Protein AF-A0A9W4T0Z4-F1 (afdb_monomer_lite)

Secondary structure (DSSP, 8-state):
-EEE-TTS-EEE----TT--------S--------PPP------------------------------S-----------PPPHHHHHHHHHHHHHHHHHHHHHHHHHHHHHHHHHHHHHHHHHHHHHHHTTSSTTTTT-PPPPTT--HHHHHHHHT-HHHHHHHHHTTSBSSTT-TTSPBHHHHHHHHHS-GGG--HHHHHHHHHHHHHHH-TT---SS--HHHHHHHHHHHHHHHH-

Sequence (239 aa):
MLTRDDSNRFNLQYKDKERGRSRSLTSEEINNSCSPTYEERSHSCRPTYEERSYSHSLTFEAEELVLPSKINKISSLKVVSVDNNFLGALMNKQDIIICNQKDIMNNINDIKKKLDNHDKELELLTHNNAETGSFGINQLQPFKEKWRKDEIKNWKNNSKIRIAYNELYNHIDSQDQESDTYIAKFIKKMFARNDRTELNALWIQAVLEIIFDPEYLSTKLDTKAVDKRFEMLKNEKEA

Foldseek 3Di:
DWAQDPLRETDDDDDDPPDPDDDDDDDPPPDDDDDDDDDDDDPDPDDDDDDDDDDDDDDDDDDDPPDDPDDPDPPDDDDDDDDPVVVVVVVVVVVVVVVVVVVVVVVVVVVVVVVVVVVVVVVVVVVVCVLVVPQCPVQPDADDQPDDLVRLLCSLPPPSNVVSLVQQNPFSDNVDPPGDGNLRVVLPVVDDPVRSDPLSSLLVVLQSCLSSPSVNRHSDDDVVSSVVSSVVSVVSNVD

Structure (mmCIF, N/CA/C/O backbone):
data_AF-A0A9W4T0Z4-F1
#
_entry.id   AF-A0A9W4T0Z4-F1
#
loop_
_atom_site.group_PDB
_atom_site.id
_atom_site.type_symbol
_atom_site.label_atom_id
_atom_site.label_alt_id
_atom_site.label_comp_id
_atom_site.label_asym_id
_atom_site.label_entity_id
_atom_site.label_seq_id
_atom_site.pdbx_PDB_ins_code
_atom_site.Cartn_x
_atom_site.Cartn_y
_atom_site.Cartn_z
_atom_site.occupancy
_atom_site.B_iso_or_equiv
_atom_site.auth_seq_id
_atom_site.auth_comp_id
_atom_site.auth_asym_id
_atom_site.auth_atom_id
_atom_site.pdbx_PDB_model_num
ATOM 1 N N . MET A 1 1 ? -5.366 12.700 -8.451 1.00 51.50 1 MET A N 1
ATOM 2 C CA . MET A 1 1 ? -5.020 13.439 -7.232 1.00 51.50 1 MET A CA 1
ATOM 3 C C . MET A 1 1 ? -6.140 13.211 -6.241 1.00 51.50 1 MET A C 1
ATOM 5 O O . MET A 1 1 ? -7.253 13.605 -6.548 1.00 51.50 1 MET A O 1
ATOM 9 N N . LEU A 1 2 ? -5.858 12.451 -5.180 1.00 48.38 2 LEU A N 1
ATOM 10 C CA . LEU A 1 2 ? -6.727 12.239 -4.019 1.00 48.38 2 LEU A CA 1
ATOM 11 C C . LEU A 1 2 ? -6.236 13.199 -2.942 1.00 48.38 2 LEU A C 1
ATOM 13 O O . LEU A 1 2 ? -5.118 13.019 -2.462 1.00 48.38 2 LEU A O 1
ATOM 17 N N . THR A 1 3 ? -7.033 14.195 -2.585 1.00 48.28 3 THR A N 1
ATOM 18 C CA . THR A 1 3 ? -6.765 15.060 -1.431 1.00 48.28 3 THR A CA 1
ATOM 19 C C . THR A 1 3 ? -7.902 14.931 -0.435 1.00 48.28 3 THR A C 1
ATOM 21 O O . THR A 1 3 ? -9.056 14.756 -0.829 1.00 48.28 3 THR A O 1
ATOM 24 N N . ARG A 1 4 ? -7.554 14.978 0.851 1.00 43.69 4 ARG A N 1
ATOM 25 C CA . ARG A 1 4 ? -8.491 14.972 1.973 1.00 43.69 4 ARG A CA 1
ATOM 26 C C . ARG A 1 4 ? -8.621 16.413 2.449 1.00 43.69 4 ARG A C 1
ATOM 28 O O . ARG A 1 4 ? -7.606 17.009 2.802 1.00 43.69 4 ARG A O 1
ATOM 35 N N . ASP A 1 5 ? -9.816 16.985 2.394 1.00 49.28 5 ASP A N 1
ATOM 36 C CA . ASP A 1 5 ? -10.064 18.310 2.969 1.00 49.28 5 ASP A CA 1
ATOM 37 C C . ASP A 1 5 ? -10.426 18.225 4.464 1.00 49.28 5 ASP A C 1
ATOM 39 O O . ASP A 1 5 ? -10.654 17.139 5.009 1.00 49.28 5 ASP A O 1
ATOM 43 N N . ASP A 1 6 ? -10.496 19.381 5.134 1.00 38.59 6 ASP A N 1
ATOM 44 C CA . ASP A 1 6 ? -10.843 19.504 6.561 1.00 38.59 6 ASP A CA 1
ATOM 45 C C . ASP A 1 6 ? -12.254 18.969 6.899 1.00 38.59 6 ASP A C 1
ATOM 47 O O . ASP A 1 6 ? -12.608 18.831 8.070 1.00 38.59 6 ASP A O 1
ATOM 51 N N . SER A 1 7 ? -13.059 18.630 5.883 1.00 40.09 7 SER A N 1
ATOM 52 C CA . SER A 1 7 ? -14.395 18.041 6.009 1.00 40.09 7 SER A CA 1
ATOM 53 C C . SER A 1 7 ? -14.437 16.526 5.765 1.00 40.09 7 SER A C 1
ATOM 55 O O . SER A 1 7 ? -15.523 15.953 5.708 1.00 40.09 7 SER A O 1
ATOM 57 N N . ASN A 1 8 ? -13.276 15.862 5.657 1.00 44.97 8 ASN A N 1
ATOM 58 C CA . ASN A 1 8 ? -13.134 14.455 5.249 1.00 44.97 8 ASN A CA 1
ATOM 59 C C . ASN A 1 8 ? -13.647 14.142 3.825 1.00 44.97 8 ASN A C 1
ATOM 61 O O . ASN A 1 8 ? -13.771 12.966 3.483 1.00 44.97 8 ASN A O 1
ATOM 65 N N . ARG A 1 9 ? -13.905 15.136 2.966 1.00 42.03 9 ARG A N 1
ATOM 66 C CA . ARG A 1 9 ? -14.326 14.895 1.578 1.00 42.03 9 ARG A CA 1
ATOM 67 C C . ARG A 1 9 ? -13.111 14.678 0.676 1.00 42.03 9 ARG A C 1
ATOM 69 O O . ARG A 1 9 ? -12.066 15.313 0.833 1.00 42.03 9 ARG A O 1
ATOM 76 N N . PHE A 1 10 ? -13.265 13.766 -0.288 1.00 50.00 10 PHE A N 1
ATOM 77 C CA . PHE A 1 10 ? -12.230 13.428 -1.266 1.00 50.00 10 PHE A CA 1
ATOM 78 C C . PHE A 1 10 ? -12.567 13.964 -2.651 1.00 50.00 10 PHE A C 1
ATOM 80 O O . PHE A 1 10 ? -13.580 13.602 -3.252 1.00 50.00 10 PHE A O 1
ATOM 87 N N . ASN A 1 11 ? -11.650 14.755 -3.205 1.00 43.22 11 ASN A N 1
ATOM 88 C CA . ASN A 1 11 ? -11.673 15.130 -4.612 1.00 43.22 11 ASN A CA 1
ATOM 89 C C . ASN A 1 11 ? -10.712 14.238 -5.395 1.00 43.22 11 ASN A C 1
ATOM 91 O O . ASN A 1 11 ? -9.535 14.146 -5.054 1.00 43.22 11 ASN A O 1
ATOM 95 N N . LEU A 1 12 ? -11.217 13.586 -6.449 1.00 45.03 12 LEU A N 1
ATOM 96 C CA . LEU A 1 12 ? -10.420 12.779 -7.371 1.00 45.03 12 LEU A CA 1
ATOM 97 C C . LEU A 1 12 ? -10.244 13.555 -8.680 1.00 45.03 12 LEU A C 1
ATOM 99 O O . LEU A 1 12 ? -11.123 13.537 -9.534 1.00 45.03 12 LEU A O 1
ATOM 103 N N . GLN A 1 13 ? -9.116 14.243 -8.857 1.00 45.03 13 GLN A N 1
ATOM 104 C CA . GLN A 1 13 ? -8.785 14.864 -10.148 1.00 45.03 13 GLN A CA 1
ATOM 105 C C . GLN A 1 13 ? -7.663 14.095 -10.841 1.00 45.03 13 GLN A C 1
ATOM 107 O O . GLN A 1 13 ? -6.521 14.098 -10.382 1.00 45.03 13 GLN A O 1
ATOM 112 N N . TYR A 1 14 ? -7.968 13.411 -11.942 1.00 40.50 14 TYR A N 1
ATOM 113 C CA . TYR A 1 14 ? -6.948 12.850 -12.827 1.00 40.50 14 TYR A CA 1
ATOM 114 C C . TYR A 1 14 ? -6.519 13.917 -13.837 1.00 40.50 14 TYR A C 1
ATOM 116 O O . TYR A 1 14 ? -7.290 14.283 -14.719 1.00 40.50 14 TYR A O 1
ATOM 124 N N . LYS A 1 15 ? -5.281 14.407 -13.723 1.00 44.34 15 LYS A N 1
ATOM 125 C CA . LYS A 1 15 ? -4.607 15.122 -14.809 1.00 44.34 15 LYS A CA 1
ATOM 126 C C . LYS A 1 15 ? -3.502 14.224 -15.348 1.00 44.34 15 LYS A C 1
ATOM 128 O O . LYS A 1 15 ? -2.492 14.004 -14.684 1.00 44.34 15 LYS A O 1
ATOM 133 N N . ASP A 1 16 ? -3.712 13.685 -16.543 1.00 41.56 16 ASP A N 1
ATOM 134 C CA . ASP A 1 16 ? -2.659 13.014 -17.300 1.00 41.56 16 ASP A CA 1
ATOM 135 C C . ASP A 1 16 ? -1.672 14.083 -17.804 1.00 41.56 16 ASP A C 1
ATOM 137 O O . ASP A 1 16 ? -1.963 14.812 -18.751 1.00 41.56 16 ASP A O 1
ATOM 141 N N . LYS A 1 17 ? -0.491 14.183 -17.177 1.00 46.34 17 LYS A N 1
ATOM 142 C CA . LYS A 1 17 ? 0.601 15.086 -17.607 1.00 46.34 17 LYS A CA 1
ATOM 143 C C . LYS A 1 17 ? 1.272 14.660 -18.930 1.00 46.34 17 LYS A C 1
ATOM 145 O O . LYS A 1 17 ? 2.114 15.381 -19.446 1.00 46.34 17 LYS A O 1
ATOM 150 N N . GLU A 1 18 ? 0.874 13.532 -19.523 1.00 40.81 18 GLU A N 1
ATOM 151 C CA . GLU A 1 18 ? 1.541 12.944 -20.698 1.00 40.81 18 GLU A CA 1
ATOM 152 C C . GLU A 1 18 ? 1.013 13.410 -22.068 1.00 40.81 18 GLU A C 1
ATOM 154 O O . GLU A 1 18 ? 1.595 13.060 -23.092 1.00 40.81 18 GLU A O 1
ATOM 159 N N . ARG A 1 19 ? -0.051 14.220 -22.156 1.00 40.12 19 ARG A N 1
ATOM 160 C CA . ARG A 1 19 ? -0.457 14.813 -23.447 1.00 40.12 19 ARG A CA 1
ATOM 161 C C . ARG A 1 19 ? -0.947 16.243 -23.297 1.00 40.12 19 ARG A C 1
ATOM 163 O O . ARG A 1 19 ? -2.139 16.505 -23.169 1.00 40.12 19 ARG A O 1
ATOM 170 N N . GLY A 1 20 ? -0.027 17.185 -23.475 1.00 41.09 20 GLY A N 1
ATOM 171 C CA . GLY A 1 20 ? -0.369 18.508 -23.985 1.00 41.09 20 GLY A CA 1
ATOM 172 C C . GLY A 1 20 ? -0.865 18.400 -25.430 1.00 41.09 20 GLY A C 1
ATOM 173 O O . GLY A 1 20 ? -0.096 18.625 -26.357 1.00 41.09 20 GLY A O 1
ATOM 174 N N . ARG A 1 21 ? -2.125 17.986 -25.629 1.00 33.56 21 ARG A N 1
ATOM 175 C CA . ARG A 1 21 ? -2.942 18.229 -26.833 1.00 33.56 21 ARG A CA 1
ATOM 176 C C . ARG A 1 21 ? -4.338 17.638 -26.646 1.00 33.56 21 ARG A C 1
ATOM 178 O O . ARG A 1 21 ? -4.532 16.429 -26.756 1.00 33.56 21 ARG A O 1
ATOM 185 N N . SER A 1 22 ? -5.317 18.512 -26.451 1.00 35.06 22 SER A N 1
ATOM 186 C CA . SER A 1 22 ? -6.722 18.188 -26.680 1.00 35.06 22 SER A CA 1
ATOM 187 C C . SER A 1 22 ? -6.933 17.935 -28.175 1.00 35.06 22 SER A C 1
ATOM 189 O O . SER A 1 22 ? -6.736 18.830 -28.997 1.00 35.06 22 SER A O 1
ATOM 191 N N . ARG A 1 23 ? -7.334 16.716 -28.538 1.00 32.25 23 ARG A N 1
ATOM 192 C CA . ARG A 1 23 ? -8.016 16.418 -29.802 1.00 32.25 23 ARG A CA 1
ATOM 193 C C . ARG A 1 23 ? -9.278 15.638 -29.462 1.00 32.25 23 ARG A C 1
ATOM 195 O O . ARG A 1 23 ? -9.188 14.582 -28.845 1.00 32.25 23 ARG A O 1
ATOM 202 N N . SER A 1 24 ? -10.432 16.164 -29.861 1.00 38.91 24 SER A N 1
ATOM 203 C CA . SER A 1 24 ? -11.653 15.372 -29.959 1.00 38.91 24 SER A CA 1
ATOM 204 C C . SER A 1 24 ? -11.524 14.458 -31.173 1.00 38.91 24 SER A C 1
ATOM 206 O O . SER A 1 24 ? -11.244 14.946 -32.269 1.00 38.91 24 SER A O 1
ATOM 208 N N . LEU A 1 25 ? -11.735 13.160 -30.993 1.00 29.53 25 LEU A N 1
ATOM 209 C CA . LEU A 1 25 ? -11.975 12.238 -32.098 1.00 29.53 25 LEU A CA 1
ATOM 210 C C . LEU A 1 25 ? -13.370 11.649 -31.909 1.00 29.53 25 LEU A C 1
ATOM 212 O O . LEU A 1 25 ? -13.692 11.123 -30.845 1.00 29.53 25 LEU A O 1
ATOM 216 N N . THR A 1 26 ? -14.204 11.835 -32.927 1.00 38.25 26 THR A N 1
ATOM 217 C CA . THR A 1 26 ? -15.533 11.240 -33.067 1.00 38.25 26 THR A CA 1
ATOM 218 C C . THR A 1 26 ? -15.420 9.802 -33.574 1.00 38.25 26 THR A C 1
ATOM 220 O O . THR A 1 26 ? -14.392 9.386 -34.102 1.00 38.25 26 THR A O 1
ATOM 223 N N . SER A 1 27 ? -16.496 9.044 -33.385 1.00 32.53 27 SER A N 1
ATOM 224 C CA . SER A 1 27 ? -16.611 7.582 -33.428 1.00 32.53 27 SER A CA 1
ATOM 225 C C . SER A 1 27 ? -16.422 6.883 -34.792 1.00 32.53 27 SER A C 1
ATOM 227 O O . SER A 1 27 ? -17.075 5.871 -35.024 1.00 32.53 27 SER A O 1
ATOM 229 N N . GLU A 1 28 ? -15.565 7.366 -35.696 1.00 37.69 28 GLU A N 1
ATOM 230 C CA . GLU A 1 28 ? -15.546 6.890 -37.097 1.00 37.69 28 GLU A CA 1
ATOM 231 C C . GLU A 1 28 ? -14.177 6.493 -37.685 1.00 37.69 28 GLU A C 1
ATOM 233 O O . GLU A 1 28 ? -14.042 6.360 -38.895 1.00 37.69 28 GLU A O 1
ATOM 238 N N . GLU A 1 29 ? -13.167 6.206 -36.859 1.00 38.56 29 GLU A N 1
ATOM 239 C CA . GLU A 1 29 ? -11.859 5.706 -37.339 1.00 38.56 29 GLU A CA 1
ATOM 240 C C . GLU A 1 29 ? -11.462 4.364 -36.704 1.00 38.56 29 GLU A C 1
ATOM 242 O O . GLU A 1 29 ? -10.334 4.153 -36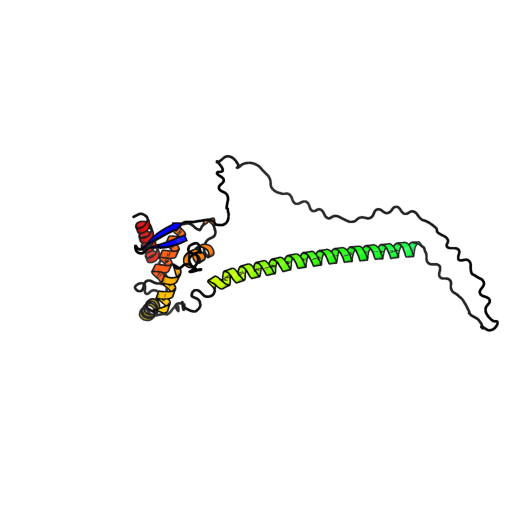.264 1.00 38.56 29 GLU A O 1
ATOM 247 N N . ILE A 1 30 ? -12.404 3.421 -36.660 1.00 37.91 30 ILE A N 1
ATOM 248 C CA . ILE A 1 30 ? -12.103 2.009 -36.410 1.00 37.91 30 ILE A CA 1
ATOM 249 C C . ILE A 1 30 ? -12.627 1.233 -37.609 1.00 37.91 30 ILE A C 1
ATOM 251 O O . ILE A 1 30 ? -13.790 0.855 -37.614 1.00 37.91 30 ILE A O 1
ATOM 255 N N . ASN A 1 31 ? -11.797 1.073 -38.642 1.00 33.09 31 ASN A N 1
ATOM 256 C CA . ASN A 1 31 ? -11.751 -0.094 -39.530 1.00 33.09 31 ASN A CA 1
ATOM 257 C C . ASN A 1 31 ? -10.639 0.096 -40.575 1.00 33.09 31 ASN A C 1
ATOM 259 O O . ASN A 1 31 ? -10.544 1.156 -41.186 1.00 33.09 31 ASN A O 1
ATOM 263 N N . ASN A 1 32 ? -9.877 -0.980 -40.810 1.00 28.62 32 ASN A N 1
ATOM 264 C CA . ASN A 1 32 ? -8.713 -1.131 -41.708 1.00 28.62 32 ASN A CA 1
ATOM 265 C C . ASN A 1 32 ? -7.381 -0.744 -41.028 1.00 28.62 32 ASN A C 1
ATOM 267 O O . ASN A 1 32 ? -7.246 0.343 -40.495 1.00 28.62 32 ASN A O 1
ATOM 271 N N . SER A 1 33 ? -6.326 -1.556 -40.986 1.00 27.72 33 SER A N 1
ATOM 272 C CA . SER A 1 33 ? -6.005 -2.779 -41.715 1.00 27.72 33 SER A CA 1
ATOM 273 C C . SER A 1 33 ? -4.699 -3.369 -41.161 1.00 27.72 33 SER A C 1
ATOM 275 O O . SER A 1 33 ? -3.779 -2.621 -40.849 1.00 27.72 33 SER A O 1
ATOM 277 N N . CYS A 1 34 ? -4.634 -4.700 -41.172 1.00 28.66 34 CYS A N 1
ATOM 278 C CA . CYS A 1 34 ? -3.483 -5.549 -41.496 1.00 28.66 34 CYS A CA 1
ATOM 279 C C . CYS A 1 34 ? -2.219 -5.555 -40.610 1.00 28.66 34 CYS A C 1
ATOM 281 O O . CYS A 1 34 ? -1.454 -4.602 -40.504 1.00 28.66 34 CYS A O 1
ATOM 283 N N . SER A 1 35 ? -1.983 -6.761 -40.089 1.00 34.56 35 SER A N 1
ATOM 284 C CA . SER A 1 35 ? -0.756 -7.341 -39.542 1.00 34.56 35 SER A CA 1
ATOM 285 C C . SER A 1 35 ? 0.517 -7.049 -40.354 1.00 34.56 35 SER A C 1
ATOM 287 O O . SER A 1 35 ? 0.458 -7.060 -41.584 1.00 34.56 35 SER A O 1
ATOM 289 N N . PRO A 1 36 ? 1.695 -6.940 -39.710 1.00 33.38 36 PRO A N 1
ATOM 290 C CA . PRO A 1 36 ? 2.969 -6.985 -40.407 1.00 33.38 36 PRO A CA 1
ATOM 291 C C . PRO A 1 36 ? 3.455 -8.436 -40.535 1.00 33.38 36 PRO A C 1
ATOM 293 O O . PRO A 1 36 ? 3.710 -9.127 -39.547 1.00 33.38 36 PRO A O 1
ATOM 296 N N . THR A 1 37 ? 3.587 -8.893 -41.776 1.00 33.34 37 THR A N 1
ATOM 297 C CA . THR A 1 37 ? 4.371 -10.071 -42.148 1.00 33.34 37 THR A CA 1
ATOM 298 C C . THR A 1 37 ? 5.860 -9.768 -41.999 1.00 33.34 37 THR A C 1
ATOM 300 O O . THR A 1 37 ? 6.349 -8.744 -42.474 1.00 33.34 37 THR A O 1
ATOM 303 N N . TYR A 1 38 ? 6.565 -10.682 -41.337 1.00 33.72 38 TYR A N 1
ATOM 304 C CA . TYR A 1 38 ? 8.021 -10.749 -41.278 1.00 33.72 38 TYR A CA 1
ATOM 305 C C . TYR A 1 38 ? 8.600 -10.958 -42.686 1.00 33.72 38 TYR A C 1
ATOM 307 O O . TYR A 1 38 ? 8.305 -11.966 -43.322 1.00 33.72 38 TYR A O 1
ATOM 315 N N . GLU A 1 39 ? 9.469 -10.052 -43.135 1.00 32.78 39 GLU A N 1
ATOM 316 C CA . GLU A 1 39 ? 10.449 -10.328 -44.189 1.00 32.78 39 GLU A CA 1
ATOM 317 C C . GLU A 1 39 ? 11.853 -10.032 -43.654 1.00 32.78 39 GLU A C 1
ATOM 319 O O . GLU A 1 39 ? 12.220 -8.889 -43.373 1.00 32.78 39 GLU A O 1
ATOM 324 N N . GLU A 1 40 ? 12.638 -11.096 -43.503 1.00 39.19 40 GLU A N 1
ATOM 325 C CA . GLU A 1 40 ? 14.078 -11.045 -43.293 1.00 39.19 40 GLU A CA 1
ATOM 326 C C . GLU A 1 40 ? 14.761 -10.531 -44.569 1.00 39.19 40 GLU A C 1
ATOM 328 O O . GLU A 1 40 ? 14.698 -11.160 -45.625 1.00 39.19 40 GLU A O 1
ATOM 333 N N . ARG A 1 41 ? 15.472 -9.401 -44.478 1.00 33.00 41 ARG A N 1
ATOM 334 C CA . ARG A 1 41 ? 16.488 -9.013 -45.467 1.00 33.00 41 ARG A CA 1
ATOM 335 C C . ARG A 1 41 ? 17.874 -9.186 -44.870 1.00 33.00 41 ARG A C 1
ATOM 337 O O . ARG A 1 41 ? 18.441 -8.265 -44.289 1.00 33.00 41 ARG A O 1
ATOM 344 N N . SER A 1 42 ? 18.440 -10.369 -45.065 1.00 34.38 42 SER A N 1
ATOM 345 C CA . SER A 1 42 ? 19.881 -10.586 -44.968 1.00 34.38 42 SER A CA 1
ATOM 346 C C . SER A 1 42 ? 20.535 -10.019 -46.230 1.00 34.38 42 SER A C 1
ATOM 348 O O . SER A 1 42 ? 20.485 -10.624 -47.301 1.00 34.38 42 SER A O 1
ATOM 350 N N . HIS A 1 43 ? 21.137 -8.833 -46.131 1.00 37.41 43 HIS A N 1
ATOM 351 C CA . HIS A 1 43 ? 21.992 -8.304 -47.191 1.00 37.41 43 HIS A CA 1
ATOM 352 C C . HIS A 1 43 ? 23.303 -9.100 -47.230 1.00 37.41 43 HIS A C 1
ATOM 354 O O . HIS A 1 43 ? 24.257 -8.819 -46.515 1.00 37.41 43 HIS A O 1
ATOM 360 N N . SER A 1 44 ? 23.315 -10.135 -48.072 1.00 41.03 44 SER A N 1
ATOM 361 C CA . SER A 1 44 ? 24.511 -10.866 -48.478 1.00 41.03 44 SER A CA 1
ATOM 362 C C . SER A 1 44 ? 25.380 -9.963 -49.358 1.00 41.03 44 SER A C 1
ATOM 364 O O . SER A 1 44 ? 25.018 -9.642 -50.491 1.00 41.03 44 SER A O 1
ATOM 366 N N . CYS A 1 45 ? 26.539 -9.557 -48.841 1.00 37.19 45 CYS A N 1
ATOM 367 C CA . CYS A 1 45 ? 27.627 -9.015 -49.646 1.00 37.19 45 CYS A CA 1
ATOM 368 C C . CYS A 1 45 ? 28.179 -10.137 -50.534 1.00 37.19 45 CYS A C 1
ATOM 370 O O . CYS A 1 45 ? 29.038 -10.909 -50.113 1.00 37.19 45 CYS A O 1
ATOM 372 N N . ARG A 1 46 ? 27.665 -10.253 -51.760 1.00 39.34 46 ARG A N 1
ATOM 373 C CA . ARG A 1 46 ? 28.203 -11.161 -52.775 1.00 39.34 46 ARG A CA 1
ATOM 374 C C . ARG A 1 46 ? 29.015 -10.338 -53.778 1.00 39.34 46 ARG A C 1
ATOM 376 O O . ARG A 1 46 ? 28.409 -9.604 -54.557 1.00 39.34 46 ARG A O 1
ATOM 383 N N . PRO A 1 47 ? 30.354 -10.418 -53.787 1.00 39.97 47 PRO A N 1
ATOM 384 C CA . PRO A 1 47 ? 31.126 -9.789 -54.842 1.00 39.97 47 PRO A CA 1
ATOM 385 C C . PRO A 1 47 ? 31.052 -10.665 -56.100 1.00 39.97 47 PRO A C 1
ATOM 387 O O . PRO A 1 47 ? 31.474 -11.820 -56.100 1.00 39.97 47 PRO A O 1
ATOM 390 N N . THR A 1 48 ? 30.483 -10.126 -57.175 1.00 48.00 48 THR A N 1
ATOM 391 C CA . THR A 1 48 ? 30.635 -10.667 -58.530 1.00 48.00 48 THR A CA 1
ATOM 392 C C . THR A 1 48 ? 31.936 -10.123 -59.106 1.00 48.00 48 THR A C 1
ATOM 394 O O . THR A 1 48 ? 31.990 -8.949 -59.467 1.00 48.00 48 THR A O 1
ATOM 397 N N . TYR A 1 49 ? 32.977 -10.951 -59.190 1.00 51.09 49 TYR A N 1
ATOM 398 C CA . TYR A 1 49 ? 34.173 -10.620 -59.962 1.00 51.09 49 TYR A CA 1
ATOM 399 C C . TYR A 1 49 ? 34.275 -11.545 -61.170 1.00 51.09 49 TYR A C 1
ATOM 401 O O . TYR A 1 49 ? 34.371 -12.762 -61.033 1.00 51.09 49 TYR A O 1
ATOM 409 N N . GLU A 1 50 ? 34.223 -10.939 -62.355 1.00 43.81 50 GLU A N 1
ATOM 410 C CA . GLU A 1 50 ? 34.665 -11.550 -63.604 1.00 43.81 50 GLU A CA 1
ATOM 411 C C . GLU A 1 50 ? 36.189 -11.728 -63.546 1.00 43.81 50 GLU A C 1
ATOM 413 O O . GLU A 1 50 ? 36.934 -10.758 -63.382 1.00 43.81 50 GLU A O 1
ATOM 418 N N . GLU A 1 51 ? 36.665 -12.965 -63.680 1.00 40.50 51 GLU A N 1
ATOM 419 C CA . GLU A 1 51 ? 38.088 -13.269 -63.820 1.00 40.50 51 GLU A CA 1
ATOM 420 C C . GLU A 1 51 ? 38.606 -12.724 -65.161 1.00 40.50 51 GLU A C 1
ATOM 422 O O . GLU A 1 51 ? 38.454 -13.346 -66.211 1.00 40.50 51 GLU A O 1
ATOM 427 N N . ARG A 1 52 ? 39.256 -11.556 -65.146 1.00 44.00 52 ARG A N 1
ATOM 428 C CA . ARG A 1 52 ? 40.205 -11.186 -66.205 1.00 44.00 52 ARG A CA 1
ATOM 429 C C . ARG A 1 52 ? 41.608 -11.567 -65.758 1.00 44.00 52 ARG A C 1
ATOM 431 O O . ARG A 1 52 ? 42.221 -10.871 -64.951 1.00 44.00 52 ARG A O 1
ATOM 438 N N . SER A 1 53 ? 42.124 -12.665 -66.304 1.00 37.94 53 SER A N 1
ATOM 439 C CA . SER A 1 53 ? 43.528 -13.053 -66.169 1.00 37.94 53 SER A CA 1
ATOM 440 C C . SER A 1 53 ? 44.423 -12.023 -66.864 1.00 37.94 53 SER A C 1
ATOM 442 O O . SER A 1 53 ? 44.596 -12.051 -68.080 1.00 37.94 53 SER A O 1
ATOM 444 N N . TYR A 1 54 ? 45.006 -11.107 -66.094 1.00 43.41 54 TYR A N 1
ATOM 445 C CA . TYR A 1 54 ? 46.100 -10.261 -66.564 1.00 43.41 54 TYR A CA 1
ATOM 446 C C . TYR A 1 54 ? 47.433 -10.938 -66.238 1.00 43.41 54 TYR A C 1
ATOM 448 O O . TYR A 1 54 ? 47.895 -10.918 -65.100 1.00 43.41 54 TYR A O 1
ATOM 456 N N . SER A 1 55 ? 48.080 -11.520 -67.247 1.00 39.16 55 SER A N 1
ATOM 457 C CA . SER A 1 55 ? 49.480 -11.935 -67.158 1.00 39.16 55 SER A CA 1
ATOM 458 C C . SER A 1 55 ? 50.381 -10.702 -67.293 1.00 39.16 55 SER A C 1
ATOM 460 O O . SER A 1 55 ? 50.699 -10.284 -68.404 1.00 39.16 55 SER A O 1
ATOM 462 N N . HIS A 1 56 ? 50.775 -10.090 -66.175 1.00 41.28 56 HIS A N 1
ATOM 463 C CA . HIS A 1 56 ? 51.889 -9.137 -66.160 1.00 41.28 56 HIS A CA 1
ATOM 464 C C . HIS A 1 56 ? 53.186 -9.901 -65.885 1.00 41.28 56 HIS A C 1
ATOM 466 O O . HIS A 1 56 ? 53.439 -10.349 -64.769 1.00 41.28 56 HIS A O 1
ATOM 472 N N . SER A 1 57 ? 54.010 -10.072 -66.915 1.00 41.28 57 SER A N 1
ATOM 473 C CA . SER A 1 57 ? 55.396 -10.514 -66.777 1.00 41.28 57 SER A CA 1
ATOM 474 C C . SER A 1 57 ? 56.248 -9.327 -66.321 1.00 41.28 57 SER A C 1
ATOM 476 O O . SER A 1 57 ? 56.539 -8.434 -67.113 1.00 41.28 57 SER A O 1
ATOM 478 N N . LEU A 1 58 ? 56.626 -9.302 -65.040 1.00 40.50 58 LEU A N 1
ATOM 479 C CA . LEU A 1 58 ? 57.610 -8.359 -64.506 1.00 40.50 58 LEU A CA 1
ATOM 480 C C . LEU A 1 58 ? 59.011 -8.785 -64.962 1.00 40.50 58 LEU A C 1
ATOM 482 O O . LEU A 1 58 ? 59.601 -9.711 -64.407 1.00 40.50 58 LEU A O 1
ATOM 486 N N . THR A 1 59 ? 59.541 -8.120 -65.983 1.00 40.06 59 THR A N 1
ATOM 487 C CA . THR A 1 59 ? 60.962 -8.189 -66.337 1.00 40.06 59 THR A CA 1
ATOM 488 C C . THR A 1 59 ? 61.737 -7.243 -65.428 1.00 40.06 59 THR A C 1
ATOM 490 O O . THR A 1 59 ? 61.626 -6.027 -65.560 1.00 40.06 59 THR A O 1
ATOM 493 N N . PHE A 1 60 ? 62.503 -7.798 -64.490 1.00 41.12 60 PHE A N 1
ATOM 494 C CA . PHE A 1 60 ? 63.503 -7.039 -63.746 1.00 41.12 60 PHE A CA 1
ATOM 495 C C . PHE A 1 60 ? 64.770 -6.952 -64.598 1.00 41.12 60 PHE A C 1
ATOM 497 O O . PHE A 1 60 ? 65.417 -7.969 -64.850 1.00 41.12 60 PHE A O 1
ATOM 504 N N . GLU A 1 61 ? 65.113 -5.749 -65.054 1.00 45.31 61 GLU A N 1
ATOM 505 C CA . GLU A 1 61 ? 66.449 -5.470 -65.575 1.00 45.31 61 GLU A CA 1
ATOM 506 C C . GLU A 1 61 ? 67.426 -5.521 -64.397 1.00 45.31 61 GLU A C 1
ATOM 508 O O . GLU A 1 61 ? 67.348 -4.728 -63.459 1.00 45.31 61 GLU A O 1
ATOM 513 N N . ALA A 1 62 ? 68.300 -6.526 -64.400 1.00 44.47 62 ALA A N 1
ATOM 514 C CA . ALA A 1 62 ? 69.372 -6.628 -63.427 1.00 44.47 62 ALA A CA 1
ATOM 515 C C . ALA A 1 62 ? 70.438 -5.584 -63.782 1.00 44.47 62 ALA A C 1
ATOM 517 O O . ALA A 1 62 ? 71.191 -5.771 -64.736 1.00 44.47 62 ALA A O 1
ATOM 518 N N . GLU A 1 63 ? 70.497 -4.490 -63.022 1.00 44.44 63 GLU A N 1
ATOM 519 C CA . GLU A 1 63 ? 71.661 -3.606 -63.033 1.00 44.44 63 GLU A CA 1
ATOM 520 C C . GLU A 1 63 ? 72.900 -4.414 -62.628 1.00 44.44 63 GLU A C 1
ATOM 522 O O . GLU A 1 63 ? 72.948 -5.061 -61.575 1.00 44.44 63 GLU A O 1
ATOM 527 N N . GLU A 1 64 ? 73.898 -4.406 -63.507 1.00 47.03 64 GLU A N 1
ATOM 528 C CA . GLU A 1 64 ? 75.143 -5.146 -63.364 1.00 47.03 64 GLU A CA 1
ATOM 529 C C . GLU A 1 64 ? 75.989 -4.519 -62.239 1.00 47.03 64 GLU A C 1
ATOM 531 O O . GLU A 1 64 ? 76.804 -3.619 -62.439 1.00 47.03 64 GLU A O 1
ATOM 536 N N . LEU A 1 65 ? 75.764 -4.979 -61.007 1.00 45.84 65 LEU A N 1
ATOM 537 C CA . LEU A 1 65 ? 76.597 -4.653 -59.853 1.00 45.84 65 LEU A CA 1
ATOM 538 C C . LEU A 1 65 ? 77.983 -5.286 -60.032 1.00 45.84 65 LEU A C 1
ATOM 540 O O . LEU A 1 65 ? 78.170 -6.488 -59.829 1.00 45.84 65 LEU A O 1
ATOM 544 N N . VAL A 1 66 ? 78.974 -4.460 -60.374 1.00 53.91 66 VAL A N 1
ATOM 545 C CA . VAL A 1 66 ? 80.395 -4.833 -60.374 1.00 53.91 66 VAL A CA 1
ATOM 546 C C . VAL A 1 66 ? 80.825 -5.138 -58.935 1.00 53.91 66 VAL A C 1
ATOM 548 O O . VAL A 1 66 ? 81.140 -4.243 -58.151 1.00 53.91 66 VAL A O 1
ATOM 551 N N . LEU A 1 67 ? 80.815 -6.421 -58.571 1.00 53.53 67 LEU A N 1
ATOM 552 C CA . LEU A 1 67 ? 81.282 -6.901 -57.272 1.00 53.53 67 LEU A CA 1
ATOM 553 C C . LEU A 1 67 ? 82.804 -7.151 -57.282 1.00 53.53 67 LEU A C 1
ATOM 555 O O . LEU A 1 67 ? 83.337 -7.695 -58.252 1.00 53.53 67 LEU A O 1
ATOM 559 N N . PRO A 1 68 ? 83.522 -6.813 -56.192 1.00 47.25 68 PRO A N 1
ATOM 560 C CA . PRO A 1 68 ? 84.949 -7.076 -56.068 1.00 47.25 68 PRO A CA 1
ATOM 561 C C . PRO A 1 68 ? 85.238 -8.583 -56.019 1.00 47.25 68 PRO A C 1
ATOM 563 O O . PRO A 1 68 ? 84.557 -9.369 -55.358 1.00 47.25 68 PRO A O 1
ATOM 566 N N . SER A 1 69 ? 86.291 -8.976 -56.729 1.00 53.81 69 SER A N 1
ATOM 567 C CA . SER A 1 69 ? 86.738 -10.345 -56.975 1.00 53.81 69 SER A CA 1
ATOM 568 C C . SER A 1 69 ? 87.244 -11.052 -55.713 1.00 53.81 69 SER A C 1
ATOM 570 O O . SER A 1 69 ? 88.447 -11.207 -55.529 1.00 53.81 69 SER A O 1
ATOM 572 N N . LYS A 1 70 ? 86.339 -11.486 -54.825 1.00 57.38 70 LYS A N 1
ATOM 573 C CA . LYS A 1 70 ? 86.586 -12.515 -53.790 1.00 57.38 70 LYS A CA 1
ATOM 574 C C . LYS A 1 70 ? 85.313 -12.828 -52.994 1.00 57.38 70 LYS A C 1
ATOM 576 O O . LYS A 1 70 ? 85.216 -12.507 -51.817 1.00 57.38 70 LYS A O 1
ATOM 581 N N . ILE A 1 71 ? 84.345 -13.515 -53.602 1.00 53.94 71 ILE A N 1
ATOM 582 C CA . ILE A 1 71 ? 83.345 -14.270 -52.832 1.00 53.94 71 ILE A CA 1
ATOM 583 C C . ILE A 1 71 ? 83.214 -15.662 -53.443 1.00 53.94 71 ILE A C 1
ATOM 585 O O . ILE A 1 71 ? 82.778 -15.848 -54.577 1.00 53.94 71 ILE A O 1
ATOM 589 N N . ASN A 1 72 ? 83.650 -16.645 -52.662 1.00 53.19 72 ASN A N 1
ATOM 590 C CA . ASN A 1 72 ? 83.492 -18.059 -52.938 1.00 53.19 72 ASN A CA 1
ATOM 591 C C . ASN A 1 72 ? 82.001 -18.432 -52.989 1.00 53.19 72 ASN A C 1
ATOM 593 O O . ASN A 1 72 ? 81.268 -18.198 -52.036 1.00 53.19 72 ASN A O 1
ATOM 597 N N . LYS A 1 73 ? 81.611 -19.100 -54.079 1.00 55.97 73 LYS A N 1
ATOM 598 C CA . LYS A 1 73 ? 80.623 -20.192 -54.119 1.00 55.97 73 LYS A CA 1
ATOM 599 C C . LYS A 1 73 ? 79.294 -19.921 -53.383 1.00 55.97 73 LYS A C 1
ATOM 601 O O . LYS A 1 73 ? 78.981 -20.583 -52.398 1.00 55.97 73 LYS A O 1
ATOM 606 N N . ILE A 1 74 ? 78.454 -19.036 -53.928 1.00 52.34 74 ILE A N 1
ATOM 607 C CA . ILE A 1 74 ? 77.011 -19.071 -53.634 1.00 52.34 74 ILE A CA 1
ATOM 608 C C . ILE A 1 74 ? 76.420 -20.231 -54.442 1.00 52.34 74 ILE A C 1
ATOM 610 O O . ILE A 1 74 ? 76.033 -20.095 -55.600 1.00 52.34 74 ILE A O 1
ATOM 614 N N . SER A 1 75 ? 76.429 -21.422 -53.851 1.00 54.94 75 SER A N 1
ATOM 615 C CA . SER A 1 75 ? 75.703 -22.570 -54.379 1.00 54.94 75 SER A CA 1
ATOM 616 C C . SER A 1 75 ? 74.195 -22.319 -54.283 1.00 54.94 75 SER A C 1
ATOM 618 O O . SER A 1 75 ? 73.663 -22.125 -53.193 1.00 54.94 75 SER A O 1
ATOM 620 N N . SER A 1 76 ? 73.533 -22.380 -55.442 1.00 57.16 76 SER A N 1
ATOM 621 C CA . SER A 1 76 ? 72.083 -22.512 -55.652 1.00 57.16 76 SER A CA 1
ATOM 622 C C . SER A 1 76 ? 71.187 -21.410 -55.070 1.00 57.16 76 SER A C 1
ATOM 624 O O . SER A 1 76 ? 70.574 -21.580 -54.018 1.00 57.16 76 SER A O 1
ATOM 626 N N . LEU A 1 77 ? 71.000 -20.327 -55.829 1.00 50.62 77 LEU A N 1
ATOM 627 C CA . LEU A 1 77 ? 69.802 -19.494 -55.706 1.00 50.62 77 LEU A CA 1
ATOM 628 C C . LEU A 1 77 ? 68.602 -20.297 -56.240 1.00 50.62 77 LEU A C 1
ATOM 630 O O . LEU A 1 77 ? 68.522 -20.581 -57.435 1.00 50.62 77 LEU A O 1
ATOM 634 N N . LYS A 1 78 ? 67.675 -20.700 -55.364 1.00 59.53 78 LYS A N 1
ATOM 635 C CA . LYS A 1 78 ? 66.379 -21.252 -55.783 1.00 59.53 78 LYS A CA 1
ATOM 636 C C . LYS A 1 78 ? 65.421 -20.092 -56.030 1.00 59.53 78 LYS A C 1
ATOM 638 O O . LYS A 1 78 ? 64.897 -19.515 -55.083 1.00 59.53 78 LYS A O 1
ATOM 643 N N . VAL A 1 79 ? 65.192 -19.764 -57.298 1.00 60.12 79 VAL A N 1
ATOM 644 C CA . VAL A 1 79 ? 64.092 -18.879 -57.694 1.00 60.12 79 VAL A CA 1
ATOM 645 C C . VAL A 1 79 ? 62.797 -19.671 -57.527 1.00 60.12 79 VAL A C 1
ATOM 647 O O . VAL A 1 79 ? 62.529 -20.604 -58.281 1.00 60.12 79 VAL A O 1
ATOM 650 N N . VAL A 1 80 ? 62.024 -19.352 -56.490 1.00 58.41 80 VAL A N 1
ATOM 651 C CA . VAL A 1 80 ? 60.694 -19.932 -56.280 1.00 58.41 80 VAL A CA 1
ATOM 652 C C . VAL A 1 80 ? 59.706 -19.096 -57.085 1.00 58.41 80 VAL A C 1
ATOM 654 O O . VAL A 1 80 ? 59.394 -17.969 -56.713 1.00 58.41 80 VAL A O 1
ATOM 657 N N . SER A 1 81 ? 59.247 -19.634 -58.216 1.00 60.06 81 SER A N 1
ATOM 658 C CA . SER A 1 81 ? 58.125 -19.058 -58.957 1.00 60.06 81 SER A CA 1
ATOM 659 C C . SER A 1 81 ? 56.845 -19.327 -58.169 1.00 60.06 81 SER A C 1
ATOM 661 O O . SER A 1 81 ? 56.515 -20.480 -57.888 1.00 60.06 81 SER A O 1
ATOM 663 N N . VAL A 1 82 ? 56.165 -18.261 -57.753 1.00 62.56 82 VAL A N 1
ATOM 664 C CA . VAL A 1 82 ? 54.865 -18.341 -57.084 1.00 62.56 82 VAL A CA 1
ATOM 665 C C . VAL A 1 82 ? 53.796 -18.076 -58.136 1.00 62.56 82 VAL A C 1
ATOM 667 O O . VAL A 1 82 ? 53.862 -17.073 -58.842 1.00 62.56 82 VAL A O 1
ATOM 670 N N . ASP A 1 83 ? 52.835 -18.989 -58.257 1.00 72.31 83 ASP A N 1
ATOM 671 C CA . ASP A 1 83 ? 51.719 -18.864 -59.195 1.00 72.31 83 ASP A CA 1
ATOM 672 C C . ASP A 1 83 ? 50.857 -17.635 -58.840 1.00 72.31 83 ASP A C 1
ATOM 674 O O . ASP A 1 83 ? 50.493 -17.428 -57.680 1.00 72.31 83 ASP A O 1
ATOM 678 N N . ASN A 1 84 ? 50.491 -16.830 -59.840 1.00 71.69 84 ASN A N 1
ATOM 679 C CA . ASN A 1 84 ? 49.591 -15.684 -59.682 1.00 71.69 84 ASN A CA 1
ATOM 680 C C . ASN A 1 84 ? 48.228 -16.094 -59.095 1.00 71.69 84 AS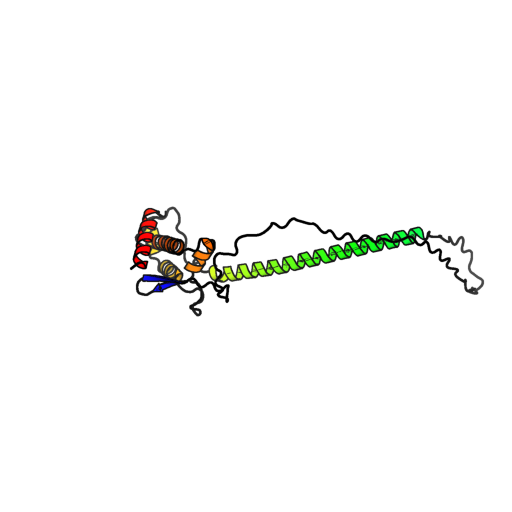N A C 1
ATOM 682 O O . ASN A 1 84 ? 47.604 -15.309 -58.377 1.00 71.69 84 ASN A O 1
ATOM 686 N N . ASN A 1 85 ? 47.803 -17.344 -59.311 1.00 77.31 85 ASN A N 1
ATOM 687 C CA . ASN A 1 85 ? 46.598 -17.902 -58.695 1.00 77.31 85 ASN A CA 1
ATOM 688 C C . ASN A 1 85 ? 46.702 -17.974 -57.160 1.00 77.31 85 ASN A C 1
ATOM 690 O O . ASN A 1 85 ? 45.710 -17.778 -56.455 1.00 77.31 85 ASN A O 1
ATOM 694 N N . PHE A 1 86 ? 47.904 -18.210 -56.621 1.00 77.81 86 PHE A N 1
ATOM 695 C CA . PHE A 1 86 ? 48.140 -18.254 -55.177 1.00 77.81 86 PHE A CA 1
ATOM 696 C C . PHE A 1 86 ? 47.988 -16.868 -54.541 1.00 77.81 86 PHE A C 1
ATOM 698 O O . PHE A 1 86 ? 47.352 -16.739 -53.494 1.00 77.81 86 PHE A O 1
ATOM 705 N N . LEU A 1 87 ? 48.512 -15.825 -55.194 1.00 76.75 87 LEU A N 1
ATOM 706 C CA . LEU A 1 87 ? 48.368 -14.444 -54.728 1.00 76.75 87 LEU A CA 1
ATOM 707 C C . LEU A 1 87 ? 46.906 -13.985 -54.776 1.00 76.75 87 LEU A C 1
ATOM 709 O O . LEU A 1 87 ? 46.421 -13.426 -53.796 1.00 76.75 87 LEU A O 1
ATOM 713 N N . GLY A 1 88 ? 46.174 -14.292 -55.852 1.00 82.38 88 GLY A N 1
ATOM 714 C CA . GLY A 1 88 ? 44.743 -13.980 -55.949 1.00 82.38 88 GLY A CA 1
ATOM 715 C C . GLY A 1 88 ? 43.911 -14.647 -54.846 1.00 82.38 88 GLY A C 1
ATOM 716 O O . GLY A 1 88 ? 43.104 -13.992 -54.185 1.00 82.38 88 GLY A O 1
ATOM 717 N N . ALA A 1 89 ? 44.162 -15.932 -54.573 1.00 82.88 89 ALA A N 1
ATOM 718 C CA . ALA A 1 89 ? 43.498 -16.655 -53.490 1.00 82.88 89 ALA A CA 1
ATOM 719 C C . ALA A 1 89 ? 43.853 -16.103 -52.097 1.00 82.88 89 ALA A C 1
ATOM 721 O O . ALA A 1 89 ? 43.004 -16.095 -51.201 1.00 82.88 89 ALA A O 1
ATOM 722 N N . LEU A 1 90 ? 45.093 -15.643 -51.902 1.00 83.25 90 LEU A N 1
ATOM 723 C CA . LEU A 1 90 ? 45.534 -15.029 -50.651 1.00 83.25 90 LEU A CA 1
ATOM 724 C C . LEU A 1 90 ? 44.833 -13.687 -50.403 1.00 83.25 90 LEU A C 1
ATOM 726 O O . LEU A 1 90 ? 44.323 -13.476 -49.304 1.00 83.25 90 LEU A O 1
ATOM 730 N N . MET A 1 91 ? 44.758 -12.824 -51.420 1.00 82.88 91 MET A N 1
ATOM 731 C CA . MET A 1 91 ? 44.088 -11.521 -51.320 1.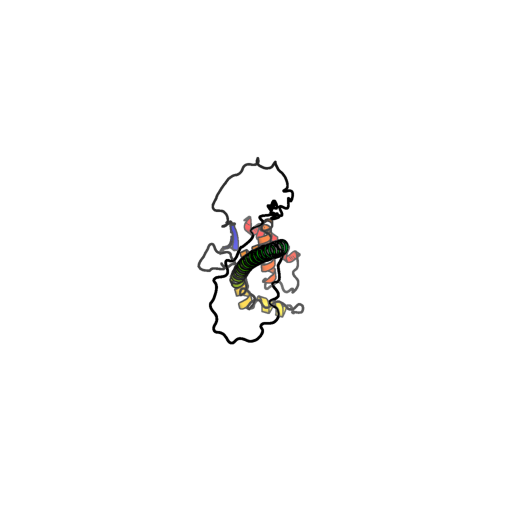00 82.88 91 MET A CA 1
ATOM 732 C C . MET A 1 91 ? 42.587 -11.685 -51.046 1.00 82.88 91 MET A C 1
ATOM 734 O O . MET A 1 91 ? 42.060 -11.060 -50.133 1.00 82.88 91 MET A O 1
ATOM 738 N N . ASN A 1 92 ? 41.917 -12.624 -51.722 1.00 87.25 92 ASN A N 1
ATOM 739 C CA . ASN A 1 92 ? 40.499 -12.909 -51.473 1.00 87.25 92 ASN A CA 1
ATOM 740 C C . ASN A 1 92 ? 40.246 -13.385 -50.025 1.00 87.25 92 ASN A C 1
ATOM 742 O O . ASN A 1 92 ? 39.321 -12.933 -49.351 1.00 87.25 92 ASN A O 1
ATOM 746 N N . LYS A 1 93 ? 41.116 -14.251 -49.484 1.00 91.06 93 LYS A N 1
ATOM 747 C CA . LYS A 1 93 ? 41.027 -14.655 -48.070 1.00 91.06 93 LYS A CA 1
ATOM 748 C C . LYS A 1 93 ? 41.217 -13.472 -47.117 1.00 91.06 93 LYS A C 1
ATOM 750 O O . LYS A 1 93 ? 40.541 -13.432 -46.090 1.00 91.06 93 LYS A O 1
ATOM 755 N N . GLN A 1 94 ? 42.106 -12.530 -47.436 1.00 90.31 94 GLN A N 1
ATOM 756 C CA . G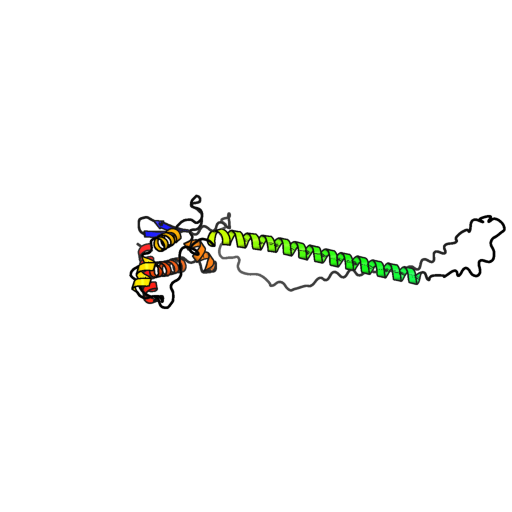LN A 1 94 ? 42.281 -11.313 -46.640 1.00 90.31 94 GLN A CA 1
ATOM 757 C C . GLN A 1 94 ? 41.024 -10.435 -46.662 1.00 90.31 94 GLN A C 1
ATOM 759 O O . GLN A 1 94 ? 40.583 -10.011 -45.595 1.00 90.31 94 GLN A O 1
ATOM 764 N N . ASP A 1 95 ? 40.392 -10.244 -47.820 1.00 89.69 95 ASP A N 1
ATOM 765 C CA . ASP A 1 95 ? 39.159 -9.454 -47.941 1.00 89.69 95 ASP A CA 1
ATOM 766 C C . ASP A 1 95 ? 38.009 -10.050 -47.119 1.00 89.69 95 ASP A C 1
ATOM 768 O O . ASP A 1 95 ? 37.309 -9.332 -46.404 1.00 89.69 95 ASP A O 1
ATOM 772 N N . ILE A 1 96 ? 37.850 -11.379 -47.142 1.00 91.62 96 ILE A N 1
ATOM 773 C CA . ILE A 1 96 ? 36.846 -12.076 -46.323 1.00 91.62 96 ILE A CA 1
ATOM 774 C C . ILE A 1 96 ? 37.111 -11.851 -44.828 1.00 91.62 96 ILE A C 1
ATOM 776 O O . ILE A 1 96 ? 36.180 -11.584 -44.066 1.00 91.62 96 ILE A O 1
ATOM 780 N N . ILE A 1 97 ? 38.374 -11.932 -44.395 1.00 92.25 97 ILE A N 1
ATOM 781 C CA . ILE A 1 97 ? 38.751 -11.690 -42.995 1.00 92.25 97 ILE A CA 1
ATOM 782 C C . ILE A 1 97 ? 38.420 -10.248 -42.591 1.00 92.25 97 ILE A C 1
ATOM 784 O O . ILE A 1 97 ? 37.834 -10.040 -41.528 1.00 92.25 97 ILE A O 1
ATOM 788 N N . ILE A 1 98 ? 38.743 -9.268 -43.437 1.00 93.81 98 ILE A N 1
ATOM 789 C CA . ILE A 1 98 ? 38.472 -7.847 -43.183 1.00 93.81 98 ILE A CA 1
ATOM 790 C C . ILE A 1 98 ? 36.962 -7.587 -43.086 1.00 93.81 98 ILE A C 1
ATOM 792 O O . ILE A 1 98 ? 36.514 -6.906 -42.161 1.00 93.81 98 ILE A O 1
ATOM 796 N N . CYS A 1 99 ? 36.163 -8.161 -43.989 1.00 90.38 99 CYS A N 1
ATOM 797 C CA . CYS A 1 99 ? 34.704 -8.052 -43.944 1.00 90.38 99 CYS A CA 1
ATOM 798 C C . CYS A 1 99 ? 34.131 -8.629 -42.643 1.00 90.38 99 CYS A C 1
ATOM 800 O O . CYS A 1 99 ? 33.395 -7.939 -41.939 1.00 90.38 99 CYS A O 1
ATOM 802 N N . ASN A 1 100 ? 34.548 -9.839 -42.260 1.00 92.00 100 ASN A N 1
ATOM 803 C CA . ASN A 1 100 ? 34.091 -10.469 -41.020 1.00 92.00 100 ASN A CA 1
ATOM 804 C C . ASN A 1 100 ? 34.464 -9.642 -39.777 1.00 92.00 100 ASN A C 1
ATOM 806 O O . ASN A 1 100 ? 33.662 -9.506 -38.854 1.00 92.00 100 ASN A O 1
ATOM 810 N N . GLN A 1 101 ? 35.666 -9.056 -39.743 1.00 94.06 101 GLN A N 1
ATOM 811 C CA . GLN A 1 101 ? 36.084 -8.176 -38.647 1.00 94.06 101 GLN A CA 1
ATOM 812 C C . GLN A 1 101 ? 35.211 -6.920 -38.549 1.00 94.06 101 GLN A C 1
ATOM 814 O O . GLN A 1 101 ? 34.870 -6.493 -37.444 1.00 94.06 101 GLN A O 1
ATOM 819 N N . LYS A 1 102 ? 34.821 -6.344 -39.689 1.00 95.12 102 LYS A N 1
ATOM 820 C CA . LYS A 1 102 ? 33.938 -5.175 -39.738 1.00 95.12 102 LYS A CA 1
ATOM 821 C C . LYS A 1 102 ? 32.543 -5.495 -39.200 1.00 95.12 102 LYS A C 1
ATOM 823 O O . LYS A 1 102 ? 32.012 -4.722 -38.403 1.00 95.12 102 LYS A O 1
ATOM 828 N N . ASP A 1 103 ? 31.989 -6.647 -39.565 1.00 93.69 103 ASP A N 1
ATOM 829 C CA . ASP A 1 103 ? 30.680 -7.092 -39.078 1.00 93.69 103 ASP A CA 1
ATOM 830 C C . ASP A 1 103 ? 30.693 -7.349 -37.567 1.00 93.69 103 ASP A C 1
ATOM 832 O O . ASP A 1 103 ? 29.791 -6.912 -36.849 1.00 93.69 103 ASP A O 1
ATOM 836 N N . ILE A 1 104 ? 31.761 -7.968 -37.051 1.00 94.25 104 ILE A N 1
ATOM 837 C CA . ILE A 1 104 ? 31.960 -8.142 -35.604 1.00 94.25 104 ILE A CA 1
ATOM 838 C C . ILE A 1 104 ? 31.995 -6.782 -34.895 1.00 94.25 104 ILE A C 1
ATOM 840 O O . ILE A 1 104 ? 31.347 -6.607 -33.864 1.00 94.25 104 ILE A O 1
ATOM 844 N N . MET A 1 105 ? 32.715 -5.805 -35.449 1.00 92.62 105 MET A N 1
ATOM 845 C CA . MET A 1 105 ? 32.836 -4.473 -34.853 1.00 92.62 105 MET A CA 1
ATOM 846 C C . MET A 1 105 ? 31.495 -3.727 -34.819 1.00 92.62 105 MET A C 1
ATOM 848 O O . MET A 1 105 ? 31.167 -3.095 -33.814 1.00 92.62 105 MET A O 1
ATOM 852 N N . ASN A 1 106 ? 30.686 -3.851 -35.875 1.00 93.00 106 ASN A N 1
ATOM 853 C CA . ASN A 1 106 ? 29.335 -3.290 -35.914 1.00 93.00 106 ASN A CA 1
ATOM 854 C C . ASN A 1 106 ? 28.430 -3.924 -34.849 1.00 93.00 106 ASN A C 1
ATOM 856 O O . ASN A 1 106 ? 27.784 -3.204 -34.089 1.00 93.00 106 ASN A O 1
ATOM 860 N N . ASN A 1 107 ? 28.460 -5.253 -34.717 1.00 95.12 107 ASN A N 1
ATOM 861 C CA . ASN A 1 107 ? 27.682 -5.965 -33.702 1.00 95.12 107 ASN A CA 1
ATOM 862 C C . ASN A 1 107 ? 28.072 -5.555 -32.272 1.00 95.12 107 ASN A C 1
ATOM 864 O O . ASN A 1 107 ? 27.202 -5.375 -31.421 1.00 95.12 107 ASN A O 1
ATOM 868 N N . ILE A 1 108 ? 29.368 -5.360 -32.000 1.00 96.56 108 ILE A N 1
ATOM 869 C CA . ILE A 1 108 ? 29.850 -4.872 -30.697 1.00 96.56 108 ILE A CA 1
ATOM 870 C C . ILE A 1 108 ? 29.301 -3.470 -30.402 1.00 96.56 108 ILE A C 1
ATOM 872 O O . ILE A 1 108 ? 28.846 -3.214 -29.286 1.00 96.56 108 ILE A O 1
ATOM 876 N N . ASN A 1 109 ? 29.305 -2.571 -31.390 1.00 93.81 109 ASN A N 1
ATOM 877 C CA . ASN A 1 109 ? 28.773 -1.217 -31.224 1.00 93.81 109 ASN A CA 1
ATOM 878 C C . ASN A 1 109 ? 27.261 -1.218 -30.955 1.00 93.81 109 ASN A C 1
ATOM 880 O O . ASN A 1 109 ? 26.794 -0.477 -30.087 1.00 93.81 109 ASN A O 1
ATOM 884 N N . ASP A 1 110 ? 26.507 -2.084 -31.633 1.00 94.44 110 ASP A N 1
ATOM 885 C CA . ASP A 1 110 ? 25.071 -2.245 -31.395 1.00 94.44 110 ASP A CA 1
ATOM 886 C C . ASP A 1 110 ? 24.774 -2.792 -29.995 1.00 94.44 110 ASP A C 1
ATOM 888 O O . ASP A 1 110 ? 23.868 -2.298 -29.317 1.00 94.44 110 ASP A O 1
ATOM 892 N N . ILE A 1 111 ? 25.550 -3.774 -29.525 1.00 95.06 111 ILE A N 1
ATOM 893 C CA . ILE A 1 111 ? 25.437 -4.299 -28.156 1.00 95.06 111 ILE A CA 1
ATOM 894 C C . ILE A 1 111 ? 25.745 -3.199 -27.139 1.00 95.06 111 ILE A C 1
ATOM 896 O O . ILE A 1 111 ? 24.980 -3.013 -26.195 1.00 95.06 111 ILE A O 1
ATOM 900 N N . LYS A 1 112 ? 26.818 -2.429 -27.350 1.00 93.81 112 LYS A N 1
ATOM 901 C CA . LYS A 1 112 ? 27.202 -1.331 -26.456 1.00 93.81 112 LYS A CA 1
ATOM 902 C C . LYS A 1 112 ? 26.102 -0.275 -26.354 1.00 93.81 112 LYS A C 1
ATOM 904 O O . LYS A 1 112 ? 25.713 0.099 -25.256 1.00 93.81 112 LYS A O 1
ATOM 909 N N . LYS A 1 113 ? 25.518 0.123 -27.488 1.00 92.69 113 LYS A N 1
ATOM 910 C CA . LYS A 1 113 ? 24.397 1.071 -27.524 1.00 92.69 113 LYS A CA 1
ATOM 911 C C . LYS A 1 113 ? 23.159 0.549 -26.785 1.00 92.69 113 LYS A C 1
ATOM 913 O O . LYS A 1 113 ? 22.459 1.327 -26.141 1.00 92.69 113 LYS A O 1
ATOM 918 N N . LYS A 1 114 ? 22.869 -0.755 -26.877 1.00 91.69 114 LYS A N 1
ATOM 919 C CA . LYS A 1 114 ? 21.775 -1.384 -26.115 1.00 91.69 114 LYS A CA 1
ATOM 920 C C . LYS A 1 114 ? 22.059 -1.385 -24.612 1.00 91.69 114 LYS A C 1
ATOM 922 O O . LYS A 1 114 ? 21.142 -1.121 -23.841 1.00 91.69 114 LYS A O 1
ATOM 927 N N . LEU A 1 115 ? 23.304 -1.634 -24.208 1.00 90.12 115 LEU A N 1
ATOM 928 C CA . LEU A 1 115 ? 23.713 -1.616 -22.803 1.00 90.12 115 LEU A CA 1
ATOM 929 C C . LEU A 1 115 ? 23.604 -0.208 -22.198 1.00 90.12 115 LEU A C 1
ATOM 931 O O . LEU A 1 115 ? 22.951 -0.045 -21.174 1.00 90.12 115 LEU A O 1
ATOM 935 N N . ASP A 1 116 ? 24.110 0.813 -22.896 1.00 86.38 116 ASP A N 1
ATOM 936 C CA . ASP A 1 116 ? 24.016 2.215 -22.458 1.00 86.38 116 ASP A CA 1
ATOM 937 C C . ASP A 1 116 ? 22.554 2.679 -22.284 1.00 86.38 116 ASP A C 1
ATOM 939 O O . ASP A 1 116 ? 22.249 3.543 -21.461 1.00 86.38 116 ASP A O 1
ATOM 943 N N . ASN A 1 117 ? 21.628 2.127 -23.075 1.00 83.00 117 ASN A N 1
ATOM 944 C CA . ASN A 1 117 ? 20.199 2.405 -22.931 1.00 83.00 117 ASN A CA 1
ATOM 945 C C . ASN A 1 117 ? 19.585 1.686 -21.721 1.00 83.00 117 ASN A C 1
ATOM 947 O O . ASN A 1 117 ? 18.747 2.278 -21.043 1.00 83.00 117 ASN A O 1
ATOM 951 N N . HIS A 1 118 ? 20.004 0.451 -21.433 1.00 78.62 118 HIS A N 1
ATOM 952 C CA . HIS A 1 118 ? 19.554 -0.274 -20.245 1.00 78.62 118 HIS A CA 1
ATOM 953 C C . HIS A 1 118 ? 20.044 0.373 -18.948 1.00 78.62 118 HIS A C 1
ATOM 955 O O . HIS A 1 118 ? 19.264 0.471 -18.005 1.00 78.62 118 HIS A O 1
ATOM 961 N N . ASP A 1 119 ? 21.280 0.873 -18.906 1.00 75.81 119 ASP A N 1
ATOM 962 C CA . ASP A 1 119 ? 21.803 1.569 -17.723 1.00 75.81 119 ASP A CA 1
ATOM 963 C C . ASP A 1 119 ? 20.994 2.840 -17.420 1.00 75.81 119 ASP A C 1
ATOM 965 O O . ASP A 1 119 ? 20.625 3.087 -16.272 1.00 75.81 119 ASP A O 1
ATOM 969 N N . LYS A 1 120 ? 20.595 3.593 -18.454 1.00 74.12 120 LYS A N 1
ATOM 970 C CA . LYS A 1 120 ? 19.694 4.753 -18.307 1.00 74.12 120 LYS A CA 1
ATOM 971 C C . LYS A 1 120 ? 18.294 4.363 -17.833 1.00 74.12 120 LYS A C 1
ATOM 973 O O . LYS A 1 120 ? 17.683 5.083 -17.046 1.00 74.12 120 LYS A O 1
ATOM 978 N N . GLU A 1 121 ? 17.767 3.238 -18.310 1.00 67.19 121 GLU A N 1
ATOM 979 C CA . GLU A 1 121 ? 16.473 2.709 -17.865 1.00 67.19 121 GLU A CA 1
ATOM 980 C C . GLU A 1 121 ? 16.532 2.263 -16.392 1.00 67.19 121 GLU A C 1
ATOM 982 O O . GLU A 1 121 ? 15.606 2.521 -15.619 1.00 67.19 121 GLU A O 1
ATOM 987 N N . LEU A 1 122 ? 17.656 1.678 -15.969 1.00 64.06 122 LEU A N 1
ATOM 988 C CA . LEU A 1 122 ? 17.925 1.296 -14.583 1.00 64.06 122 LEU A CA 1
ATOM 989 C C . LEU A 1 122 ? 18.092 2.521 -13.662 1.00 64.06 122 LEU A C 1
ATOM 991 O O . LEU A 1 122 ? 17.574 2.515 -12.541 1.00 64.06 122 LEU A O 1
ATOM 995 N N . GLU A 1 123 ? 18.750 3.588 -14.125 1.00 61.28 123 GLU A N 1
ATOM 996 C CA . GLU A 1 123 ? 18.830 4.884 -13.428 1.00 61.28 123 GLU A CA 1
ATOM 997 C C . GLU A 1 123 ? 17.445 5.538 -13.261 1.00 61.28 123 GLU A C 1
ATOM 999 O O . GLU A 1 123 ? 17.097 6.008 -12.175 1.00 61.28 123 GLU A O 1
ATOM 1004 N N . LEU A 1 124 ? 16.589 5.485 -14.288 1.00 58.03 124 LEU A N 1
ATOM 1005 C CA . LEU A 1 124 ? 15.200 5.957 -14.207 1.00 58.03 124 LEU A CA 1
ATOM 1006 C C . LEU A 1 124 ? 14.364 5.136 -13.213 1.00 58.03 124 LEU A C 1
ATOM 1008 O O . LEU A 1 124 ? 13.570 5.692 -12.450 1.00 58.03 124 LEU A O 1
ATOM 1012 N N . LEU A 1 125 ? 14.540 3.814 -13.175 1.00 52.41 125 LEU A N 1
ATOM 1013 C CA . LEU A 1 125 ? 13.864 2.948 -12.203 1.00 52.41 125 LEU A CA 1
ATOM 1014 C C . LEU A 1 125 ? 14.356 3.195 -10.769 1.00 52.41 125 LEU A C 1
ATOM 1016 O O . LEU A 1 125 ? 13.559 3.149 -9.830 1.00 52.41 125 LEU A O 1
ATOM 1020 N N . THR A 1 126 ? 15.643 3.485 -10.574 1.00 49.25 126 THR A N 1
ATOM 1021 C CA . THR A 1 126 ? 16.212 3.746 -9.243 1.00 49.25 126 THR A CA 1
ATOM 1022 C C . THR A 1 126 ? 15.855 5.128 -8.704 1.00 49.25 126 THR A C 1
ATOM 1024 O O . THR A 1 126 ? 15.536 5.218 -7.521 1.00 49.25 126 THR A O 1
ATOM 1027 N N . HIS A 1 127 ? 15.779 6.179 -9.528 1.00 49.44 127 HIS A N 1
ATOM 1028 C CA . HIS A 1 127 ? 15.258 7.484 -9.086 1.00 49.44 127 HIS A CA 1
ATOM 1029 C C . HIS A 1 127 ? 13.771 7.424 -8.700 1.00 49.44 127 HIS A C 1
ATOM 1031 O O . HIS A 1 127 ? 13.386 7.915 -7.639 1.00 49.44 127 HIS A O 1
ATOM 1037 N N . ASN A 1 128 ? 12.946 6.706 -9.469 1.00 46.97 128 ASN A N 1
ATOM 1038 C CA . ASN A 1 128 ? 11.535 6.497 -9.119 1.00 46.97 128 ASN A CA 1
ATOM 1039 C C . ASN A 1 128 ? 11.345 5.703 -7.809 1.00 46.97 128 ASN A C 1
ATOM 1041 O O . ASN A 1 128 ? 10.375 5.932 -7.069 1.00 46.97 128 ASN A O 1
ATOM 1045 N N . ASN A 1 129 ? 12.278 4.793 -7.511 1.00 44.59 129 ASN A N 1
ATOM 1046 C CA . ASN A 1 129 ? 12.298 4.004 -6.281 1.00 44.59 129 ASN A CA 1
ATOM 1047 C C . ASN A 1 129 ? 12.951 4.733 -5.096 1.00 44.59 129 ASN A C 1
ATOM 1049 O O . ASN A 1 129 ? 12.579 4.446 -3.965 1.00 44.59 129 ASN A O 1
ATOM 1053 N N . ALA A 1 130 ? 13.860 5.689 -5.301 1.00 47.38 130 ALA A N 1
ATOM 1054 C CA . ALA A 1 130 ? 14.476 6.455 -4.211 1.00 47.38 130 ALA A CA 1
ATOM 1055 C C . ALA A 1 130 ? 13.456 7.357 -3.493 1.00 47.38 130 ALA A C 1
ATOM 1057 O O . ALA A 1 130 ? 13.446 7.423 -2.267 1.00 47.38 130 ALA A O 1
ATOM 1058 N N . GLU A 1 131 ? 12.515 7.947 -4.234 1.00 48.31 131 GLU A N 1
ATOM 1059 C CA . GLU A 1 131 ? 11.421 8.746 -3.658 1.00 48.31 131 GLU A CA 1
ATOM 1060 C C . GLU A 1 131 ? 10.310 7.906 -3.002 1.00 48.31 131 GLU A C 1
ATOM 1062 O O . GLU A 1 131 ? 9.467 8.438 -2.289 1.00 48.31 131 GLU A O 1
ATOM 1067 N N . THR A 1 132 ? 10.266 6.589 -3.238 1.00 45.72 132 THR A N 1
ATOM 1068 C CA . THR A 1 132 ? 9.302 5.680 -2.576 1.00 45.72 132 THR A CA 1
ATOM 1069 C C . THR A 1 132 ? 9.931 4.714 -1.583 1.00 45.72 132 THR A C 1
ATOM 1071 O O . THR A 1 132 ? 9.212 4.097 -0.803 1.00 45.72 132 THR A O 1
ATOM 1074 N N . GLY A 1 133 ? 11.256 4.581 -1.583 1.00 43.47 133 GLY A N 1
ATOM 1075 C CA . GLY A 1 133 ? 11.989 3.590 -0.802 1.00 43.47 133 GLY A CA 1
ATOM 1076 C C . GLY A 1 133 ? 12.138 3.937 0.677 1.00 43.47 133 GLY A C 1
ATOM 1077 O O . GLY A 1 133 ? 12.534 3.079 1.457 1.00 43.47 133 GLY A O 1
ATOM 1078 N N . SER A 1 134 ? 11.817 5.164 1.092 1.00 47.41 134 SER A N 1
ATOM 1079 C CA . SER A 1 134 ? 11.903 5.583 2.497 1.00 47.41 134 SER A CA 1
ATOM 1080 C C . SER A 1 134 ? 10.545 5.708 3.187 1.00 47.41 134 SER A C 1
ATOM 1082 O O . SER A 1 134 ? 10.495 5.684 4.421 1.00 47.41 134 SER A O 1
ATOM 1084 N N . PHE A 1 135 ? 9.443 5.791 2.432 1.00 51.56 135 PHE A N 1
ATOM 1085 C CA . PHE A 1 135 ? 8.117 5.921 3.023 1.00 51.56 135 PHE A CA 1
ATOM 1086 C C . PHE A 1 135 ? 7.709 4.597 3.675 1.00 51.56 135 PHE A C 1
ATOM 1088 O O . PHE A 1 135 ? 7.494 3.582 3.014 1.00 51.56 135 PHE A O 1
ATOM 1095 N N . GLY A 1 136 ? 7.651 4.585 5.003 1.00 51.88 136 GLY A N 1
ATOM 1096 C CA . GLY A 1 136 ? 7.155 3.451 5.775 1.00 51.88 136 GLY A CA 1
ATOM 1097 C C . GLY A 1 136 ? 8.153 2.325 6.068 1.00 51.88 136 GLY A C 1
ATOM 1098 O O . GLY A 1 136 ? 7.959 1.661 7.078 1.00 51.88 136 GLY A O 1
ATOM 1099 N N . ILE A 1 137 ? 9.244 2.118 5.316 1.00 51.09 137 ILE A N 1
ATOM 1100 C CA . ILE A 1 137 ? 10.155 0.969 5.570 1.00 51.09 137 ILE A CA 1
ATOM 1101 C C . ILE A 1 137 ? 10.798 1.032 6.968 1.00 51.09 137 ILE A C 1
ATOM 1103 O O . ILE A 1 137 ? 10.910 0.014 7.646 1.00 51.09 137 ILE A O 1
ATOM 1107 N N . ASN A 1 138 ? 11.134 2.233 7.446 1.00 54.66 138 ASN A N 1
ATOM 1108 C CA . ASN A 1 138 ? 11.683 2.430 8.794 1.00 54.66 138 ASN A CA 1
ATOM 1109 C C . ASN A 1 138 ? 10.620 2.782 9.850 1.00 54.66 138 ASN A C 1
ATOM 1111 O O . ASN A 1 138 ? 10.944 2.876 11.034 1.00 54.66 138 ASN A O 1
ATOM 1115 N N . GLN A 1 139 ? 9.368 3.021 9.442 1.00 60.72 139 GLN A N 1
ATOM 1116 C CA . GLN A 1 139 ? 8.329 3.581 10.316 1.00 60.72 139 GLN A CA 1
ATOM 1117 C C . GLN A 1 139 ? 7.161 2.619 10.574 1.00 60.72 139 GLN A C 1
ATOM 1119 O O . GLN A 1 139 ? 6.635 2.597 11.683 1.00 60.72 139 GLN A O 1
ATOM 1124 N N . LEU A 1 140 ? 6.790 1.790 9.596 1.00 72.25 140 LEU A N 1
ATOM 1125 C CA . LEU A 1 140 ? 5.686 0.833 9.651 1.00 72.25 140 LEU A CA 1
ATOM 1126 C C . LEU A 1 140 ? 6.233 -0.577 9.880 1.00 72.25 140 LEU A C 1
ATOM 1128 O O . LEU A 1 140 ? 6.354 -1.384 8.959 1.00 72.25 140 LEU A O 1
ATOM 1132 N N . GLN A 1 141 ? 6.574 -0.888 11.130 1.00 74.00 141 GLN A N 1
ATOM 1133 C CA . GLN A 1 141 ? 6.937 -2.258 11.489 1.00 74.00 141 GLN A CA 1
ATOM 1134 C C . GLN A 1 141 ? 5.731 -3.184 11.236 1.00 74.00 141 GLN A C 1
ATOM 1136 O O . GLN A 1 141 ? 4.668 -2.917 11.795 1.00 74.00 141 GLN A O 1
ATOM 1141 N N . PRO A 1 142 ? 5.856 -4.264 10.444 1.00 76.19 142 PRO A N 1
ATOM 1142 C CA . PRO A 1 142 ? 4.726 -5.137 10.143 1.00 76.19 142 PRO A CA 1
ATOM 1143 C C . PRO A 1 142 ? 4.226 -5.878 11.389 1.00 76.19 142 PRO A C 1
ATOM 1145 O O . PRO A 1 142 ? 4.997 -6.190 12.304 1.00 76.19 142 PRO A O 1
ATOM 1148 N N . PHE A 1 143 ? 2.932 -6.212 11.394 1.00 74.06 143 PHE A N 1
ATOM 1149 C CA . PHE A 1 143 ? 2.358 -7.127 12.378 1.00 74.06 143 PHE A CA 1
ATOM 1150 C C . PHE A 1 143 ? 3.075 -8.478 12.329 1.00 74.06 143 PHE A C 1
ATOM 1152 O O . PHE A 1 143 ? 3.391 -8.988 11.253 1.00 74.06 143 PHE A O 1
ATOM 1159 N N . LYS A 1 144 ? 3.264 -9.116 13.489 1.00 78.00 144 LYS A N 1
ATOM 1160 C CA . LYS A 1 144 ? 3.531 -10.560 13.512 1.00 78.00 144 LYS A CA 1
ATOM 1161 C C . LYS A 1 144 ? 2.193 -11.293 13.535 1.00 78.00 144 LYS A C 1
ATOM 1163 O O . LYS A 1 144 ? 1.271 -10.866 14.226 1.00 78.00 144 LYS A O 1
ATOM 1168 N N . GLU A 1 145 ? 2.109 -12.437 12.860 1.00 76.75 145 GLU A N 1
ATOM 1169 C CA . GLU A 1 145 ? 0.867 -13.225 12.742 1.00 76.75 145 GLU A CA 1
ATOM 1170 C C . GLU A 1 145 ? 0.208 -13.570 14.090 1.00 76.75 145 GLU A C 1
ATOM 1172 O O . GLU A 1 145 ? -1.007 -13.745 14.159 1.00 76.75 145 GLU A O 1
ATOM 1177 N N . LYS A 1 146 ? 1.004 -13.655 15.165 1.00 86.25 146 LYS A N 1
ATOM 1178 C CA . LYS A 1 146 ? 0.586 -14.101 16.504 1.00 86.25 146 LYS A CA 1
ATOM 1179 C C . LYS A 1 146 ? 0.420 -12.971 17.529 1.00 86.25 146 LYS A C 1
ATOM 1181 O O . LYS A 1 146 ? 0.441 -13.248 18.726 1.00 86.25 146 LYS A O 1
ATOM 1186 N N . TRP A 1 147 ? 0.311 -11.714 17.102 1.00 89.38 147 TRP A N 1
ATOM 1187 C CA . TRP A 1 147 ? 0.085 -10.613 18.044 1.00 89.38 147 TRP A CA 1
ATOM 1188 C C . TRP A 1 147 ? -1.270 -10.711 18.742 1.00 89.38 147 TRP A C 1
ATOM 1190 O O . TRP A 1 147 ? -2.293 -11.032 18.136 1.00 89.38 147 TRP A O 1
ATOM 1200 N N . ARG A 1 148 ? -1.267 -10.407 20.039 1.00 93.12 148 ARG A N 1
ATOM 1201 C CA . ARG A 1 148 ? -2.470 -10.276 20.863 1.00 93.12 148 ARG A CA 1
ATOM 1202 C C . ARG A 1 148 ? -3.181 -8.961 20.552 1.00 93.12 148 ARG A C 1
ATOM 1204 O O . ARG A 1 148 ? -2.571 -8.004 20.082 1.00 93.12 148 ARG A O 1
ATOM 1211 N N . LYS A 1 149 ? -4.471 -8.888 20.889 1.00 93.44 149 LYS A N 1
ATOM 1212 C CA . LYS A 1 149 ? -5.301 -7.690 20.671 1.00 93.44 149 LYS A CA 1
ATOM 1213 C C . LYS A 1 149 ? -4.679 -6.419 21.263 1.00 93.44 149 LYS A C 1
ATOM 1215 O O . LYS A 1 149 ? -4.649 -5.400 20.583 1.00 93.44 149 LYS A O 1
ATOM 1220 N N . ASP A 1 150 ? -4.111 -6.495 22.467 1.00 93.94 150 ASP A N 1
ATOM 1221 C CA . ASP A 1 150 ? -3.470 -5.344 23.122 1.00 93.94 150 ASP A CA 1
ATOM 1222 C C . ASP A 1 150 ? -2.183 -4.899 22.411 1.00 93.94 150 ASP A C 1
ATOM 1224 O O . ASP A 1 150 ? -1.882 -3.711 22.348 1.00 93.94 150 ASP A O 1
ATOM 1228 N N . GLU A 1 151 ? -1.436 -5.835 21.818 1.00 92.81 151 GLU A N 1
ATOM 1229 C CA . GLU A 1 151 ? -0.218 -5.537 21.051 1.00 92.81 151 GLU A CA 1
ATOM 1230 C C . GLU A 1 151 ? -0.567 -4.825 19.740 1.00 92.81 151 GLU A C 1
ATOM 1232 O O . GLU A 1 151 ? 0.058 -3.822 19.397 1.00 92.81 151 GLU A O 1
ATOM 1237 N N . ILE A 1 152 ? -1.621 -5.283 19.056 1.00 93.06 152 ILE A N 1
ATOM 1238 C CA . ILE A 1 152 ? -2.169 -4.618 17.866 1.00 93.06 152 ILE A CA 1
ATOM 1239 C C . ILE A 1 152 ? -2.662 -3.216 18.236 1.00 93.06 152 ILE A C 1
ATOM 1241 O O . ILE A 1 152 ? -2.316 -2.247 17.563 1.00 93.06 152 ILE A O 1
ATOM 1245 N N . LYS A 1 153 ? -3.418 -3.088 19.335 1.00 94.25 153 LYS A N 1
ATOM 1246 C CA . LYS A 1 153 ? -3.932 -1.799 19.812 1.00 94.25 153 LYS A CA 1
ATOM 1247 C C . LYS A 1 153 ? -2.800 -0.823 20.130 1.00 94.25 153 LYS A C 1
ATOM 1249 O O . LYS A 1 153 ? -2.862 0.338 19.731 1.00 94.25 153 LYS A O 1
ATOM 1254 N N . ASN A 1 154 ? -1.748 -1.287 20.804 1.00 92.44 154 ASN A N 1
ATOM 1255 C CA . ASN A 1 154 ? -0.572 -0.474 21.115 1.00 92.44 154 ASN A CA 1
ATOM 1256 C C . ASN A 1 154 ? 0.186 -0.050 19.855 1.00 92.44 154 ASN A C 1
ATOM 1258 O O . ASN A 1 154 ? 0.629 1.092 19.766 1.00 92.44 154 ASN A O 1
ATOM 1262 N N . TRP A 1 155 ? 0.306 -0.937 18.865 1.00 91.88 155 TRP A N 1
ATOM 1263 C CA . TRP A 1 155 ? 0.926 -0.602 17.586 1.00 91.88 155 TRP A CA 1
ATOM 1264 C C . TRP A 1 155 ? 0.132 0.463 16.827 1.00 91.88 155 TRP A C 1
ATOM 1266 O O . TRP A 1 155 ? 0.710 1.464 16.416 1.00 91.88 155 TRP A O 1
ATOM 1276 N N . LYS A 1 156 ? -1.195 0.317 16.713 1.00 91.06 156 LYS A N 1
ATOM 1277 C CA . LYS A 1 156 ? -2.048 1.298 16.016 1.00 91.06 156 LYS A CA 1
ATOM 1278 C C . LYS A 1 156 ? -2.066 2.660 16.709 1.00 91.06 156 LYS A C 1
ATOM 1280 O O . LYS A 1 156 ? -2.121 3.694 16.052 1.00 91.06 156 LYS A O 1
ATOM 1285 N N . ASN A 1 157 ? -1.972 2.666 18.038 1.00 91.44 157 ASN A N 1
ATOM 1286 C CA . ASN A 1 157 ? -1.897 3.895 18.827 1.00 91.44 157 ASN A CA 1
ATOM 1287 C C . ASN A 1 157 ? -0.486 4.493 18.916 1.00 91.44 157 ASN A C 1
ATOM 1289 O O . ASN A 1 157 ? -0.328 5.588 19.457 1.00 91.44 157 ASN A O 1
ATOM 1293 N N . ASN A 1 158 ? 0.536 3.818 18.384 1.00 90.50 158 ASN A N 1
ATOM 1294 C CA . ASN A 1 158 ? 1.889 4.351 18.357 1.00 90.50 158 ASN A CA 1
ATOM 1295 C C . ASN A 1 158 ? 1.923 5.633 17.513 1.00 90.50 158 ASN A C 1
ATOM 1297 O O . ASN A 1 158 ? 1.476 5.652 16.365 1.00 90.50 158 ASN A O 1
ATOM 1301 N N . SER A 1 159 ? 2.482 6.707 18.072 1.00 88.56 159 SER A N 1
ATOM 1302 C CA . SER A 1 159 ? 2.538 8.014 17.412 1.00 88.56 159 SER A CA 1
ATOM 1303 C C . SER A 1 159 ? 3.222 7.957 16.048 1.00 88.56 159 SER A C 1
ATOM 1305 O O . SER A 1 159 ? 2.733 8.576 15.111 1.00 88.56 159 SER A O 1
ATOM 1307 N N . LYS A 1 160 ? 4.287 7.160 15.898 1.00 87.38 160 LYS A N 1
ATOM 1308 C CA . LYS A 1 160 ? 4.991 6.993 14.617 1.00 87.38 160 LYS A CA 1
ATOM 1309 C C . LYS A 1 160 ? 4.097 6.366 13.552 1.00 87.38 160 LYS A C 1
ATOM 1311 O O . LYS A 1 160 ? 4.100 6.813 12.414 1.00 87.38 160 LYS A O 1
ATOM 1316 N N . ILE A 1 161 ? 3.301 5.369 13.936 1.00 87.62 161 ILE A N 1
ATOM 1317 C CA . ILE A 1 161 ? 2.371 4.683 13.033 1.00 87.62 161 ILE A CA 1
ATOM 1318 C C . ILE A 1 161 ? 1.257 5.632 12.590 1.00 87.62 161 ILE A C 1
ATOM 1320 O O . ILE A 1 161 ? 0.939 5.697 11.406 1.00 87.62 161 ILE A O 1
ATOM 1324 N N . ARG A 1 162 ? 0.705 6.420 13.519 1.00 87.12 162 ARG A N 1
ATOM 1325 C CA . ARG A 1 162 ? -0.331 7.416 13.204 1.00 87.12 162 ARG A CA 1
ATOM 1326 C C . ARG A 1 162 ? 0.193 8.534 12.305 1.00 87.12 162 ARG A C 1
ATOM 1328 O O . ARG A 1 162 ? -0.512 8.940 11.387 1.00 87.12 162 ARG A O 1
ATOM 1335 N N . ILE A 1 163 ? 1.416 9.006 12.549 1.00 87.56 163 ILE A N 1
ATOM 1336 C CA . ILE A 1 163 ? 2.083 9.995 11.690 1.00 87.56 163 ILE A CA 1
ATOM 1337 C C . ILE A 1 163 ? 2.269 9.415 10.287 1.00 87.56 163 ILE A C 1
ATOM 1339 O O . ILE A 1 163 ? 1.780 10.010 9.335 1.00 87.56 163 ILE A O 1
ATOM 1343 N N . ALA A 1 164 ? 2.856 8.221 10.167 1.00 86.25 164 ALA A N 1
ATOM 1344 C CA . ALA A 1 164 ? 3.055 7.564 8.877 1.00 86.25 164 ALA A CA 1
ATOM 1345 C C . ALA A 1 164 ? 1.734 7.345 8.116 1.00 86.25 164 ALA A C 1
ATOM 1347 O O . ALA A 1 164 ? 1.680 7.527 6.903 1.00 86.25 164 ALA A O 1
ATOM 1348 N N . TYR A 1 165 ? 0.651 6.991 8.817 1.00 88.19 165 TYR A N 1
ATOM 1349 C CA . TYR A 1 165 ? -0.675 6.887 8.207 1.00 88.19 165 TYR A CA 1
ATOM 1350 C C . TYR A 1 165 ? -1.179 8.235 7.674 1.00 88.19 165 TYR A C 1
ATOM 1352 O O . TYR A 1 165 ? -1.661 8.303 6.547 1.00 88.19 165 TYR A O 1
ATOM 1360 N N . ASN A 1 166 ? -1.051 9.314 8.447 1.00 87.19 166 ASN A N 1
ATOM 1361 C CA . ASN A 1 166 ? -1.472 10.644 8.002 1.00 87.19 166 ASN A CA 1
ATOM 1362 C C . ASN A 1 166 ? -0.646 11.127 6.803 1.00 87.19 166 ASN A C 1
ATOM 1364 O O . ASN A 1 166 ? -1.195 11.694 5.862 1.00 87.19 166 ASN A O 1
ATOM 1368 N N . GLU A 1 167 ? 0.656 10.847 6.805 1.00 87.75 167 GLU A N 1
ATOM 1369 C CA . GLU A 1 167 ? 1.549 11.226 5.714 1.00 87.75 167 GLU A CA 1
ATOM 1370 C C . GLU A 1 167 ? 1.219 10.523 4.387 1.00 87.75 167 GLU A C 1
ATOM 1372 O O . GLU A 1 167 ? 1.587 11.040 3.336 1.00 87.75 167 GLU A O 1
ATOM 1377 N N . LEU A 1 168 ? 0.468 9.408 4.383 1.00 87.44 168 LEU A N 1
ATOM 1378 C CA . LEU A 1 168 ? 0.030 8.753 3.137 1.00 87.44 168 LEU A CA 1
ATOM 1379 C C . LEU A 1 168 ? -0.768 9.692 2.224 1.00 87.44 168 LEU A C 1
ATOM 1381 O O . LEU A 1 168 ? -0.765 9.523 1.001 1.00 87.44 168 LEU A O 1
ATOM 1385 N N . TYR A 1 169 ? -1.459 10.664 2.815 1.00 88.12 169 TYR A N 1
ATOM 1386 C CA . TYR A 1 169 ? -2.276 11.639 2.100 1.00 88.12 169 TYR A CA 1
ATOM 1387 C C . TYR A 1 169 ? -1.504 12.909 1.735 1.00 88.12 169 TYR A C 1
ATOM 1389 O O . TYR A 1 169 ? -2.035 13.743 1.004 1.00 88.12 169 TYR A O 1
ATOM 1397 N N . ASN A 1 170 ? -0.260 13.048 2.194 1.00 87.81 170 ASN A N 1
ATOM 1398 C CA . ASN A 1 170 ? 0.585 14.177 1.839 1.00 87.81 170 ASN A CA 1
ATOM 1399 C C . ASN A 1 170 ? 1.148 14.012 0.429 1.00 87.81 170 ASN A C 1
ATOM 1401 O O . ASN A 1 170 ? 1.344 12.901 -0.076 1.00 87.81 170 ASN A O 1
ATOM 1405 N N . HIS A 1 171 ? 1.442 15.155 -0.178 1.00 84.81 171 HIS A N 1
ATOM 1406 C CA . HIS A 1 171 ? 2.225 15.262 -1.398 1.00 84.81 171 HIS A CA 1
ATOM 1407 C C . HIS A 1 171 ? 3.636 14.700 -1.196 1.00 84.81 171 HIS A C 1
ATOM 1409 O O . HIS A 1 171 ? 4.241 14.893 -0.139 1.00 84.81 171 HIS A O 1
ATOM 1415 N N . ILE A 1 172 ? 4.150 13.999 -2.209 1.00 84.00 172 ILE A N 1
ATOM 1416 C CA . ILE A 1 172 ? 5.522 13.472 -2.201 1.00 84.00 172 ILE A CA 1
ATOM 1417 C C . ILE A 1 172 ? 6.516 14.631 -2.188 1.00 84.00 172 ILE A C 1
ATOM 1419 O O . ILE A 1 172 ? 7.433 14.641 -1.368 1.00 84.00 172 ILE A O 1
ATOM 1423 N N . ASP A 1 173 ? 6.297 15.625 -3.051 1.00 83.56 173 ASP A N 1
ATOM 1424 C CA . ASP A 1 173 ? 7.010 16.893 -2.989 1.00 83.56 173 ASP A CA 1
ATOM 1425 C C . ASP A 1 173 ? 6.133 17.921 -2.270 1.00 83.56 173 ASP A C 1
ATOM 1427 O O . ASP A 1 173 ? 5.128 18.397 -2.793 1.00 83.56 173 ASP A O 1
ATOM 1431 N N . SER A 1 174 ? 6.531 18.270 -1.047 1.00 80.06 174 SER A N 1
ATOM 1432 C CA . SER A 1 174 ? 5.820 19.256 -0.224 1.00 80.06 174 SER A CA 1
ATOM 1433 C C . SER A 1 174 ? 5.776 20.666 -0.826 1.00 80.06 174 SER A C 1
ATOM 1435 O O . SER A 1 174 ? 4.956 21.472 -0.389 1.00 80.06 174 SER A O 1
ATOM 1437 N N . GLN A 1 175 ? 6.649 20.979 -1.790 1.00 82.56 175 GLN A N 1
ATOM 1438 C CA . GLN A 1 175 ? 6.694 22.275 -2.470 1.00 82.56 175 GLN A CA 1
ATOM 1439 C C . GLN A 1 175 ? 5.882 22.287 -3.774 1.00 82.56 175 GLN A C 1
ATOM 1441 O O . GLN A 1 175 ? 5.541 23.366 -4.260 1.00 82.56 175 GLN A O 1
ATOM 1446 N N . ASP A 1 176 ? 5.534 21.117 -4.323 1.00 82.00 176 ASP A N 1
ATOM 1447 C CA . ASP A 1 176 ? 4.736 20.979 -5.544 1.00 82.00 176 ASP A CA 1
ATOM 1448 C C . ASP A 1 176 ? 3.337 20.425 -5.232 1.00 82.00 176 ASP A C 1
ATOM 1450 O O . ASP A 1 176 ? 3.139 19.224 -5.031 1.00 82.00 176 ASP A O 1
ATOM 1454 N N . GLN A 1 177 ? 2.334 21.307 -5.257 1.00 81.31 177 GLN A N 1
ATOM 1455 C CA . GLN A 1 177 ? 0.923 20.940 -5.077 1.00 81.31 177 GLN A CA 1
ATOM 1456 C C . GLN A 1 177 ? 0.366 20.077 -6.220 1.00 81.31 177 GLN A C 1
ATOM 1458 O O . GLN A 1 177 ? -0.694 19.473 -6.068 1.00 81.31 177 GLN A O 1
ATOM 1463 N N . GLU A 1 178 ? 1.046 20.002 -7.366 1.00 84.38 178 GLU A N 1
ATOM 1464 C CA . GLU A 1 178 ? 0.678 19.091 -8.448 1.00 84.38 178 GLU A CA 1
ATOM 1465 C C . GLU A 1 178 ? 1.347 17.717 -8.332 1.00 84.38 178 GLU A C 1
ATOM 1467 O O . GLU A 1 178 ? 1.067 16.835 -9.155 1.00 84.38 178 GLU A O 1
ATOM 1472 N N . SER A 1 179 ? 2.230 17.521 -7.349 1.00 81.44 179 SER A N 1
ATOM 1473 C CA . SER A 1 179 ? 2.877 16.232 -7.131 1.00 81.44 179 SER A CA 1
ATOM 1474 C C . SER A 1 179 ? 1.863 15.188 -6.661 1.00 81.44 179 SER A C 1
ATOM 1476 O O . SER A 1 179 ? 0.845 15.493 -6.032 1.00 81.44 179 SER A O 1
ATOM 1478 N N . ASP A 1 180 ? 2.115 13.918 -6.978 1.00 86.38 180 ASP A N 1
ATOM 1479 C CA . ASP A 1 180 ? 1.276 12.837 -6.468 1.00 86.38 180 ASP A CA 1
ATOM 1480 C C . ASP A 1 180 ? 1.380 12.747 -4.939 1.00 86.38 180 ASP A C 1
ATOM 1482 O O . ASP A 1 180 ? 2.430 12.997 -4.349 1.00 86.38 180 ASP A O 1
ATOM 1486 N N . THR A 1 181 ? 0.300 12.308 -4.298 1.00 88.19 181 THR A N 1
ATOM 1487 C CA . THR A 1 181 ? 0.355 11.863 -2.905 1.00 88.19 181 THR A CA 1
ATOM 1488 C C . THR A 1 181 ? 0.948 10.458 -2.808 1.00 88.19 181 THR A C 1
ATOM 1490 O O . THR A 1 181 ? 0.920 9.687 -3.779 1.00 88.19 181 THR A O 1
ATOM 1493 N N . TYR A 1 182 ? 1.451 10.076 -1.633 1.00 87.19 182 TYR A N 1
ATOM 1494 C CA . TYR A 1 182 ? 1.987 8.724 -1.423 1.00 87.19 182 TYR A CA 1
ATOM 1495 C C . TYR A 1 182 ? 0.943 7.634 -1.722 1.00 87.19 182 TYR A C 1
ATOM 1497 O O . TYR A 1 182 ? 1.248 6.659 -2.416 1.00 87.19 182 TYR A O 1
ATOM 1505 N N . ILE A 1 183 ? -0.312 7.826 -1.298 1.00 88.12 183 ILE A N 1
ATOM 1506 C CA . ILE A 1 183 ? -1.418 6.911 -1.616 1.00 88.12 183 ILE A CA 1
ATOM 1507 C C . ILE A 1 183 ? -1.713 6.852 -3.123 1.00 88.12 183 ILE A C 1
ATOM 1509 O O . ILE A 1 183 ? -1.953 5.770 -3.661 1.00 88.12 183 ILE A O 1
ATOM 1513 N N . ALA A 1 184 ? -1.625 7.975 -3.847 1.00 88.44 184 ALA A N 1
ATOM 1514 C CA . ALA A 1 184 ? -1.808 7.983 -5.298 1.00 88.44 184 ALA A CA 1
ATOM 1515 C C . ALA A 1 184 ? -0.704 7.189 -6.012 1.00 88.44 184 ALA A C 1
ATOM 1517 O O . ALA A 1 184 ? -0.998 6.409 -6.923 1.00 88.44 184 ALA A O 1
ATOM 1518 N N . LYS A 1 185 ? 0.555 7.320 -5.574 1.00 86.31 185 LYS A N 1
ATOM 1519 C CA . LYS A 1 185 ? 1.675 6.526 -6.104 1.00 86.31 185 LYS A CA 1
ATOM 1520 C C . LYS A 1 185 ? 1.497 5.035 -5.799 1.00 86.31 185 LYS A C 1
ATOM 1522 O O . LYS A 1 185 ? 1.757 4.206 -6.672 1.00 86.31 185 LYS A O 1
ATO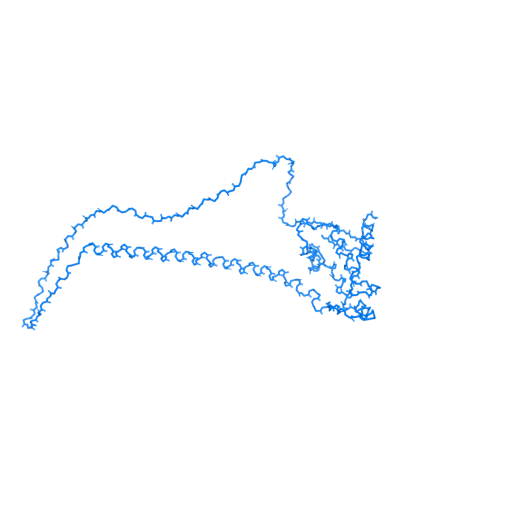M 1527 N N . PHE A 1 186 ? 0.966 4.687 -4.624 1.00 84.75 186 PHE A N 1
ATOM 1528 C CA . PHE A 1 186 ? 0.625 3.306 -4.267 1.00 84.75 186 PHE A CA 1
ATOM 1529 C C . PHE A 1 186 ? -0.458 2.716 -5.185 1.00 84.75 186 PHE A C 1
ATOM 1531 O O . PHE A 1 186 ? -0.249 1.657 -5.774 1.00 84.75 186 PHE A O 1
ATOM 1538 N N . ILE A 1 187 ? -1.560 3.440 -5.413 1.00 86.81 187 ILE A N 1
ATOM 1539 C CA . ILE A 1 187 ? -2.633 3.028 -6.336 1.00 86.81 187 ILE A CA 1
ATOM 1540 C C . ILE A 1 187 ? -2.090 2.847 -7.760 1.00 86.81 187 ILE A C 1
ATOM 1542 O O . ILE A 1 187 ? -2.362 1.832 -8.401 1.00 86.81 187 ILE A O 1
ATOM 1546 N N . LYS A 1 188 ? -1.271 3.788 -8.252 1.00 87.69 188 LYS A N 1
ATOM 1547 C CA . LYS A 1 188 ? -0.647 3.685 -9.583 1.00 87.69 188 LYS A CA 1
ATOM 1548 C C . LYS A 1 188 ? 0.269 2.463 -9.711 1.00 87.69 188 LYS A C 1
ATOM 1550 O O . LYS A 1 188 ? 0.400 1.937 -10.816 1.00 87.69 188 LYS A O 1
ATOM 1555 N N . LYS A 1 189 ? 0.898 2.030 -8.615 1.00 86.44 189 LYS A N 1
ATOM 1556 C CA . LYS A 1 189 ? 1.768 0.848 -8.571 1.00 86.44 189 LYS A CA 1
ATOM 1557 C C . LYS A 1 189 ? 0.981 -0.461 -8.471 1.00 86.44 189 LYS A C 1
ATOM 1559 O O . LYS A 1 189 ? 1.409 -1.454 -9.045 1.00 86.44 189 LYS A O 1
ATOM 1564 N N . MET A 1 190 ? -0.147 -0.469 -7.760 1.00 83.38 190 MET A N 1
ATOM 1565 C CA . MET A 1 190 ? -0.990 -1.660 -7.600 1.00 83.38 190 MET A CA 1
ATOM 1566 C C . MET A 1 190 ? -1.875 -1.953 -8.812 1.00 83.38 190 MET A C 1
ATOM 1568 O O . MET A 1 190 ? -2.143 -3.117 -9.092 1.00 83.38 190 MET A O 1
ATOM 1572 N N . PHE A 1 191 ? -2.327 -0.916 -9.519 1.00 86.38 191 PHE A N 1
ATOM 1573 C CA . PHE A 1 191 ? -3.266 -1.056 -10.628 1.00 86.38 191 PHE A CA 1
ATOM 1574 C C . PHE A 1 191 ? -2.645 -0.654 -11.965 1.00 86.38 191 PHE A C 1
ATOM 1576 O O . PHE A 1 191 ? -2.025 0.411 -12.106 1.00 86.38 191 PHE A O 1
ATOM 1583 N N . ALA A 1 192 ? -2.890 -1.488 -12.980 1.00 89.69 192 ALA A N 1
ATOM 1584 C CA . ALA A 1 192 ? -2.638 -1.137 -14.370 1.00 89.69 192 ALA A CA 1
ATOM 1585 C C . ALA A 1 192 ? -3.443 0.113 -14.753 1.00 89.69 192 ALA A C 1
ATOM 1587 O O . ALA A 1 192 ? -4.463 0.419 -14.141 1.00 89.69 192 ALA A O 1
ATOM 1588 N N . ARG A 1 193 ? -3.000 0.853 -15.777 1.00 86.31 193 ARG A N 1
ATOM 1589 C CA . ARG A 1 193 ? -3.572 2.169 -16.123 1.00 86.31 193 ARG A CA 1
ATOM 1590 C C . ARG A 1 193 ? -5.098 2.152 -16.292 1.00 86.31 193 ARG A C 1
ATOM 1592 O O . ARG A 1 193 ? -5.747 3.079 -15.824 1.00 86.31 193 ARG A O 1
ATOM 1599 N N . ASN A 1 194 ? -5.645 1.102 -16.901 1.00 88.62 194 ASN A N 1
ATOM 1600 C CA . ASN A 1 194 ? -7.084 0.963 -17.155 1.00 88.62 194 ASN A CA 1
ATOM 1601 C C . ASN A 1 194 ? -7.893 0.647 -15.886 1.00 88.62 194 ASN A C 1
ATOM 1603 O O . ASN A 1 194 ? -9.077 0.958 -15.824 1.00 88.62 194 ASN A O 1
ATOM 1607 N N . ASP A 1 195 ? -7.241 0.102 -14.859 1.00 90.25 195 ASP A N 1
ATOM 1608 C CA . ASP A 1 195 ? -7.864 -0.283 -13.590 1.00 90.25 195 ASP A CA 1
ATOM 1609 C C . ASP A 1 195 ? -7.716 0.805 -12.522 1.00 90.25 195 ASP A C 1
ATOM 1611 O O . ASP A 1 195 ? -8.131 0.636 -11.377 1.00 90.25 195 ASP A O 1
ATOM 1615 N N . ARG A 1 196 ? -7.133 1.956 -12.869 1.00 90.75 196 ARG A N 1
ATOM 1616 C CA . ARG A 1 196 ? -6.986 3.108 -11.972 1.00 90.75 196 ARG A CA 1
ATOM 1617 C C . ARG A 1 196 ? -8.286 3.904 -11.873 1.00 90.75 196 ARG A C 1
ATOM 1619 O O . ARG A 1 196 ? -8.333 5.101 -12.150 1.00 90.75 196 ARG A O 1
ATOM 1626 N N . THR A 1 197 ? -9.347 3.210 -11.491 1.00 91.56 197 THR A N 1
ATOM 1627 C CA . THR A 1 197 ? -10.676 3.779 -11.307 1.00 91.56 197 THR A CA 1
ATOM 1628 C C . THR A 1 197 ? -10.809 4.411 -9.929 1.00 91.56 197 THR A C 1
ATOM 1630 O O . THR A 1 197 ? -10.061 4.126 -8.991 1.00 91.56 197 THR A O 1
ATOM 1633 N N . GLU A 1 198 ? -11.808 5.271 -9.799 1.00 90.56 198 GLU A N 1
ATOM 1634 C CA . GLU A 1 198 ? -12.172 5.860 -8.522 1.00 90.56 198 GLU A CA 1
ATOM 1635 C C . GLU A 1 198 ? -12.614 4.815 -7.489 1.00 90.56 198 GLU A C 1
ATOM 1637 O O . GLU A 1 198 ? -12.209 4.884 -6.334 1.00 90.56 198 GLU A O 1
ATOM 1642 N N . LEU A 1 199 ? -13.397 3.818 -7.910 1.00 92.31 199 LEU A N 1
ATOM 1643 C CA . LEU A 1 199 ? -13.858 2.749 -7.022 1.00 92.31 199 LEU A CA 1
ATOM 1644 C C . LEU A 1 199 ? -12.676 1.951 -6.462 1.00 92.31 199 LEU A C 1
ATOM 1646 O O . LEU A 1 199 ? -12.631 1.680 -5.267 1.00 92.31 199 LEU A O 1
ATOM 1650 N N . ASN A 1 200 ? -11.673 1.651 -7.291 1.00 91.62 200 ASN A N 1
ATOM 1651 C CA . ASN A 1 200 ? -10.468 0.962 -6.831 1.00 91.62 200 ASN A CA 1
ATOM 1652 C C . ASN A 1 200 ? -9.648 1.831 -5.865 1.00 91.62 200 ASN A C 1
ATOM 1654 O O . ASN A 1 200 ? -9.092 1.318 -4.895 1.00 91.62 200 ASN A O 1
ATOM 1658 N N . ALA A 1 201 ? -9.611 3.149 -6.078 1.00 91.50 201 ALA A N 1
ATOM 1659 C CA . ALA A 1 201 ? -8.986 4.077 -5.141 1.00 91.50 201 ALA A CA 1
ATOM 1660 C C . ALA A 1 201 ? -9.703 4.115 -3.778 1.00 91.50 201 ALA A C 1
ATOM 1662 O O . ALA A 1 201 ? -9.046 3.997 -2.743 1.00 91.50 201 ALA A O 1
ATOM 1663 N N . LEU A 1 202 ? -11.036 4.222 -3.776 1.00 92.94 202 LEU A N 1
ATOM 1664 C CA . LEU A 1 202 ? -11.855 4.188 -2.559 1.00 92.94 202 LEU A CA 1
ATOM 1665 C C . LEU A 1 202 ? -11.716 2.852 -1.821 1.00 92.94 202 LEU A C 1
ATOM 1667 O O . LEU A 1 202 ? -11.639 2.828 -0.595 1.00 92.94 202 LEU A O 1
ATOM 1671 N N . TRP A 1 203 ? -11.629 1.739 -2.552 1.00 94.69 203 TRP A N 1
ATOM 1672 C CA . TRP A 1 203 ? -11.419 0.421 -1.960 1.00 94.69 203 TRP A CA 1
ATOM 1673 C C . TRP A 1 203 ? -10.057 0.311 -1.261 1.00 94.69 203 TRP A C 1
ATOM 1675 O O . TRP A 1 203 ? -9.991 -0.133 -0.116 1.00 94.69 203 TRP A O 1
ATOM 1685 N N . ILE A 1 204 ? -8.972 0.786 -1.887 1.00 93.00 204 ILE A N 1
ATOM 1686 C CA . ILE A 1 204 ? -7.649 0.844 -1.238 1.00 93.00 204 ILE A CA 1
ATOM 1687 C C . ILE A 1 204 ? -7.689 1.708 0.017 1.00 93.00 204 ILE A C 1
ATOM 1689 O O . ILE A 1 204 ? -7.130 1.328 1.047 1.00 93.00 204 ILE A O 1
ATOM 1693 N N . GLN A 1 205 ? -8.362 2.854 -0.049 1.00 92.38 205 GLN A N 1
ATOM 1694 C CA . GLN A 1 205 ? -8.520 3.710 1.115 1.00 92.38 205 GLN A CA 1
ATOM 1695 C C . GLN A 1 205 ? -9.277 2.995 2.242 1.00 92.38 205 GLN A C 1
ATOM 1697 O O . GLN A 1 205 ? -8.817 3.026 3.381 1.00 92.38 205 GLN A O 1
ATOM 1702 N N . ALA A 1 206 ? -10.374 2.297 1.935 1.00 94.81 206 ALA A N 1
ATOM 1703 C CA . ALA A 1 206 ? -11.119 1.511 2.915 1.00 94.81 206 ALA A CA 1
ATOM 1704 C C . ALA A 1 206 ? -10.230 0.448 3.580 1.00 94.81 206 ALA A C 1
ATOM 1706 O O . ALA A 1 206 ? -10.240 0.305 4.802 1.00 94.81 206 ALA A O 1
ATOM 1707 N N . VAL A 1 207 ? -9.408 -0.258 2.796 1.00 94.06 207 VAL A N 1
ATOM 1708 C CA . VAL A 1 207 ? -8.439 -1.233 3.317 1.00 94.06 207 VAL A CA 1
ATOM 1709 C C . VAL A 1 207 ? -7.455 -0.574 4.284 1.00 94.06 207 VAL A C 1
ATOM 1711 O O . VAL A 1 207 ? -7.254 -1.080 5.388 1.00 94.06 207 VAL A O 1
ATOM 1714 N N . LEU A 1 208 ? -6.857 0.557 3.900 1.00 92.38 208 LEU A N 1
ATOM 1715 C CA . LEU A 1 208 ? -5.906 1.278 4.750 1.00 92.38 208 LEU A CA 1
ATOM 1716 C C . LEU A 1 208 ? -6.571 1.770 6.038 1.00 92.38 208 LEU A C 1
ATOM 1718 O O . LEU A 1 208 ? -6.029 1.566 7.121 1.00 92.38 208 LEU A O 1
ATOM 1722 N N . GLU A 1 209 ? -7.763 2.351 5.947 1.00 93.12 209 GLU A N 1
ATOM 1723 C CA . GLU A 1 209 ? -8.502 2.829 7.114 1.00 93.12 209 GLU A CA 1
ATOM 1724 C C . GLU A 1 209 ? -8.809 1.699 8.102 1.00 93.12 209 GLU A C 1
ATOM 1726 O O . GLU A 1 209 ? -8.608 1.887 9.297 1.00 93.12 209 GLU A O 1
ATOM 1731 N N . ILE A 1 210 ? -9.170 0.499 7.634 1.00 95.06 210 ILE A N 1
ATOM 1732 C CA . ILE A 1 210 ? -9.353 -0.675 8.506 1.00 95.06 210 ILE A CA 1
ATOM 1733 C C . ILE A 1 210 ? -8.024 -1.158 9.112 1.00 95.06 210 ILE A C 1
ATOM 1735 O O . ILE A 1 210 ? -7.955 -1.501 10.299 1.00 95.06 210 ILE A O 1
ATOM 1739 N N . ILE A 1 211 ? -6.938 -1.172 8.332 1.00 92.38 211 ILE A N 1
ATOM 1740 C CA . ILE A 1 211 ? -5.607 -1.554 8.833 1.00 92.38 211 ILE A CA 1
ATOM 1741 C C . ILE A 1 211 ? -5.179 -0.632 9.979 1.00 92.38 211 ILE A C 1
ATOM 1743 O O . ILE A 1 211 ? -4.679 -1.128 10.991 1.00 92.38 211 ILE A O 1
ATOM 1747 N N . PHE A 1 212 ? -5.420 0.674 9.868 1.00 91.88 212 PHE A N 1
ATOM 1748 C CA . PHE A 1 212 ? -5.020 1.664 10.872 1.00 91.88 212 PHE A CA 1
ATOM 1749 C C . PHE A 1 212 ? -6.103 1.990 11.916 1.00 91.88 212 PHE A C 1
ATOM 1751 O O . PHE A 1 212 ? -5.802 2.686 12.885 1.00 91.88 212 PHE A O 1
ATOM 1758 N N . ASP A 1 213 ? -7.317 1.440 11.798 1.00 92.94 213 ASP A N 1
ATOM 1759 C CA . ASP A 1 213 ? -8.408 1.645 12.762 1.00 92.94 213 ASP A CA 1
ATOM 1760 C C . ASP A 1 213 ? -8.041 1.077 14.150 1.00 92.94 213 ASP A C 1
ATOM 1762 O O . ASP A 1 213 ? -7.898 -0.146 14.283 1.00 92.94 213 ASP A O 1
ATOM 1766 N N . PRO A 1 214 ? -7.899 1.910 15.199 1.00 91.56 214 PRO A N 1
ATOM 1767 C CA . PRO A 1 214 ? -7.505 1.463 16.535 1.00 91.56 214 PRO A CA 1
ATOM 1768 C C . PRO A 1 214 ? -8.486 0.473 17.179 1.00 91.56 214 PRO A C 1
ATOM 1770 O O . PRO A 1 214 ? -8.087 -0.239 18.101 1.00 91.56 214 PRO A O 1
ATOM 1773 N N . GLU A 1 215 ? -9.728 0.390 16.698 1.00 93.31 215 GLU A N 1
ATOM 1774 C CA . GLU A 1 215 ? -10.738 -0.548 17.196 1.00 93.31 215 GLU A CA 1
ATOM 1775 C C . GLU A 1 215 ? -10.752 -1.877 16.416 1.00 93.31 215 GLU A C 1
ATOM 1777 O O . GLU A 1 215 ? -11.255 -2.895 16.903 1.00 93.31 215 GLU A O 1
ATOM 1782 N N . TYR A 1 216 ? -10.109 -1.931 15.245 1.00 94.06 216 TYR A N 1
ATOM 1783 C CA . TYR A 1 216 ? -9.975 -3.155 14.456 1.00 94.06 216 TYR A CA 1
ATOM 1784 C C . TYR A 1 216 ? -8.780 -4.013 14.916 1.00 94.06 216 TYR A C 1
ATOM 1786 O O . TYR A 1 216 ? -7.679 -3.955 14.369 1.00 94.06 216 TYR A O 1
ATOM 1794 N N . LEU A 1 217 ? -8.974 -4.843 15.942 1.00 93.12 217 LEU A N 1
ATOM 1795 C CA . LEU A 1 217 ? -7.890 -5.583 16.618 1.00 93.12 217 LEU A CA 1
ATOM 1796 C C . LEU A 1 217 ? -7.604 -6.983 16.040 1.00 93.12 217 LEU A C 1
ATOM 1798 O O . LEU A 1 217 ? -7.341 -7.926 16.790 1.00 93.12 217 LEU A O 1
ATOM 1802 N N . SER A 1 218 ? -7.681 -7.139 14.718 1.00 90.75 218 SER A N 1
ATOM 1803 C CA . SER A 1 218 ? -7.410 -8.406 14.023 1.00 90.75 218 SER A CA 1
ATOM 1804 C C . SER A 1 218 ? -6.124 -8.327 13.201 1.00 90.75 218 SER A C 1
ATOM 1806 O O . SER A 1 218 ? -5.861 -7.322 12.547 1.00 90.75 218 SER A O 1
ATOM 1808 N N . THR A 1 219 ? -5.339 -9.410 13.197 1.00 88.25 219 THR A N 1
ATOM 1809 C CA . THR A 1 219 ? -4.180 -9.571 12.297 1.00 88.25 219 THR A CA 1
ATOM 1810 C C . THR A 1 219 ? -4.581 -9.991 10.882 1.00 88.25 219 THR A C 1
ATOM 1812 O O . THR A 1 219 ? -3.767 -9.918 9.966 1.00 88.25 219 THR A O 1
ATOM 1815 N N . LYS A 1 220 ? -5.829 -10.435 10.693 1.00 90.50 220 LYS A N 1
ATOM 1816 C CA . LYS A 1 220 ? -6.410 -10.787 9.393 1.00 90.50 220 LYS A CA 1
ATOM 1817 C C . LYS A 1 220 ? -7.433 -9.740 8.998 1.00 90.50 220 LYS A C 1
ATOM 1819 O O . LYS A 1 220 ? -8.248 -9.373 9.838 1.00 90.50 220 LYS A O 1
ATOM 1824 N N . LEU A 1 221 ? -7.407 -9.317 7.739 1.00 91.25 221 LEU A N 1
ATOM 1825 C CA . LEU A 1 221 ? -8.381 -8.379 7.197 1.00 91.25 221 LEU A CA 1
ATOM 1826 C C . LEU A 1 221 ? -9.714 -9.096 6.937 1.00 91.25 221 LEU A C 1
ATOM 1828 O O . LEU A 1 221 ? -9.749 -10.138 6.286 1.00 91.25 221 LEU A O 1
ATOM 1832 N N . ASP A 1 222 ? -10.797 -8.541 7.468 1.00 93.25 222 ASP A N 1
ATOM 1833 C CA . ASP A 1 222 ? -12.163 -9.024 7.286 1.00 93.25 222 ASP A CA 1
ATOM 1834 C C . ASP A 1 222 ? -12.796 -8.256 6.132 1.00 93.25 222 ASP A C 1
ATOM 1836 O O . ASP A 1 222 ? -12.941 -7.032 6.198 1.00 93.25 222 ASP A O 1
ATOM 1840 N N . THR A 1 223 ? -13.192 -8.982 5.089 1.00 94.19 223 THR A N 1
ATOM 1841 C CA . THR A 1 223 ? -1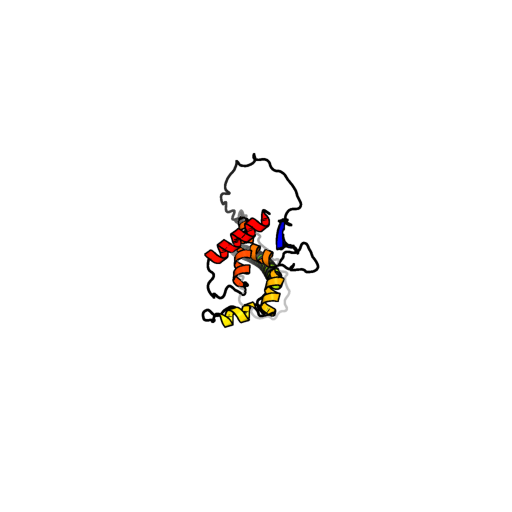3.829 -8.395 3.910 1.00 94.19 223 THR A CA 1
ATOM 1842 C C . THR A 1 223 ? -15.090 -7.630 4.284 1.00 94.19 223 THR A C 1
ATOM 1844 O O . THR A 1 223 ? -15.284 -6.533 3.785 1.00 94.19 223 THR A O 1
ATOM 1847 N N . LYS A 1 224 ? -15.882 -8.101 5.258 1.00 95.88 224 LYS A N 1
ATOM 1848 C CA . LYS A 1 224 ? -17.105 -7.399 5.685 1.00 95.88 224 LYS A CA 1
ATOM 1849 C C . LYS A 1 224 ? -16.817 -6.033 6.301 1.00 95.88 224 LYS A C 1
ATOM 1851 O O . LYS A 1 224 ? -17.602 -5.103 6.129 1.00 95.88 224 LYS A O 1
ATOM 1856 N N . ALA A 1 225 ? -15.716 -5.914 7.043 1.00 95.88 225 ALA A N 1
ATOM 1857 C CA . ALA A 1 225 ? -15.307 -4.648 7.643 1.00 95.88 225 ALA A CA 1
ATOM 1858 C C . ALA A 1 225 ? -14.849 -3.657 6.563 1.00 95.88 225 ALA A C 1
ATOM 1860 O O . ALA A 1 225 ? -15.240 -2.490 6.599 1.00 95.88 225 ALA A O 1
ATOM 1861 N N . VAL A 1 226 ? -14.082 -4.143 5.582 1.00 96.50 226 VAL A N 1
ATOM 1862 C CA . VAL A 1 226 ? -13.644 -3.353 4.423 1.00 96.50 226 VAL A CA 1
ATOM 1863 C C . VAL A 1 226 ? -14.838 -2.909 3.585 1.00 96.50 226 VAL A C 1
ATOM 1865 O O . VAL A 1 226 ? -14.971 -1.717 3.335 1.00 96.50 226 VAL A O 1
ATOM 1868 N N . ASP A 1 227 ? -15.735 -3.827 3.223 1.00 96.88 227 ASP A N 1
ATOM 1869 C CA . ASP A 1 227 ? -16.920 -3.542 2.408 1.00 96.88 227 ASP A CA 1
ATOM 1870 C C . ASP A 1 227 ? -17.812 -2.501 3.089 1.00 96.88 227 ASP A C 1
ATOM 1872 O O . ASP A 1 227 ? -18.219 -1.519 2.473 1.00 96.88 227 ASP A O 1
ATOM 1876 N N . LYS A 1 228 ? -18.047 -2.646 4.401 1.00 96.81 228 LYS A N 1
ATOM 1877 C CA . LYS A 1 228 ? -18.799 -1.653 5.176 1.00 96.81 228 LYS A CA 1
ATOM 1878 C C . LYS A 1 228 ? -18.154 -0.269 5.094 1.00 96.81 228 LYS A C 1
ATOM 1880 O O . LYS A 1 228 ? -18.866 0.718 4.925 1.00 96.81 228 LYS A O 1
ATOM 1885 N N . ARG A 1 229 ? -16.827 -0.176 5.236 1.00 96.56 229 ARG A N 1
ATOM 1886 C CA . ARG A 1 229 ? -16.133 1.116 5.173 1.00 96.56 229 ARG A CA 1
ATOM 1887 C C . ARG A 1 229 ? -16.125 1.693 3.759 1.00 96.56 229 ARG A C 1
ATOM 1889 O O . ARG A 1 229 ? -16.306 2.895 3.602 1.00 96.56 229 ARG A O 1
ATOM 1896 N N . PHE A 1 230 ? -15.969 0.845 2.751 1.00 96.38 230 PHE A N 1
ATOM 1897 C CA . PHE A 1 230 ? -16.037 1.222 1.346 1.00 96.38 230 PHE A CA 1
ATOM 1898 C C . PHE A 1 230 ? -17.393 1.844 0.987 1.00 96.38 230 PHE A C 1
ATOM 1900 O O . PHE A 1 230 ? -17.425 2.937 0.425 1.00 96.38 230 PHE A O 1
ATOM 1907 N N . GLU A 1 231 ? -18.505 1.222 1.390 1.00 96.44 231 GLU A N 1
ATOM 1908 C CA . GLU A 1 231 ? -19.846 1.781 1.165 1.00 96.44 231 GLU A CA 1
ATOM 1909 C C . GLU A 1 231 ? -20.044 3.123 1.887 1.00 96.44 231 GLU A C 1
ATOM 1911 O O . GLU A 1 231 ? -20.651 4.040 1.339 1.00 96.44 231 GLU A O 1
ATOM 1916 N N . MET A 1 232 ? -19.488 3.290 3.095 1.00 94.88 232 MET A N 1
ATOM 1917 C CA . MET A 1 232 ? -19.511 4.588 3.784 1.00 94.88 232 MET A CA 1
ATOM 1918 C C . MET A 1 232 ? -18.770 5.668 2.990 1.00 94.88 232 MET A C 1
ATOM 1920 O O . MET A 1 232 ? -19.333 6.733 2.764 1.00 94.88 232 MET A O 1
ATOM 1924 N N . LEU A 1 233 ? -17.546 5.385 2.533 1.00 93.06 233 LEU A N 1
ATOM 1925 C CA . LEU A 1 233 ? -16.744 6.329 1.746 1.00 93.06 233 LEU A CA 1
ATOM 1926 C C . LEU A 1 233 ? -17.428 6.708 0.427 1.00 93.06 233 LEU A C 1
ATOM 1928 O O . LEU A 1 233 ? -17.375 7.861 0.004 1.00 93.06 233 LEU A O 1
ATOM 1932 N N . LYS A 1 234 ? -18.093 5.744 -0.214 1.00 93.31 234 LYS A N 1
ATOM 1933 C CA . LYS A 1 234 ? -18.872 5.985 -1.428 1.00 93.31 234 LYS A CA 1
ATOM 1934 C C . LYS A 1 234 ? -20.030 6.955 -1.166 1.00 93.31 234 LYS A C 1
ATOM 1936 O O . LYS A 1 234 ? -20.166 7.943 -1.880 1.00 93.31 234 LYS A O 1
ATOM 1941 N N . ASN A 1 235 ? -20.796 6.727 -0.099 1.00 92.00 235 ASN A N 1
ATOM 1942 C CA . ASN A 1 235 ? -21.913 7.595 0.283 1.00 92.00 235 ASN A CA 1
ATOM 1943 C C . ASN A 1 235 ? -21.453 8.998 0.720 1.00 92.00 235 ASN A C 1
ATOM 1945 O O . ASN A 1 235 ? -22.098 9.984 0.384 1.00 92.00 235 ASN A O 1
ATOM 1949 N N . GLU A 1 236 ? -20.334 9.103 1.448 1.00 90.00 236 GLU A N 1
ATOM 1950 C CA . GLU A 1 236 ? -19.736 10.384 1.866 1.00 90.00 236 GLU A CA 1
ATOM 1951 C C . GLU A 1 236 ? -19.354 11.261 0.664 1.00 90.00 236 GLU A C 1
ATOM 1953 O O . GLU A 1 236 ? -19.398 12.486 0.754 1.00 90.00 236 GLU A O 1
ATOM 1958 N N . LYS A 1 237 ? -18.994 10.641 -0.465 1.00 80.75 237 LYS A N 1
ATOM 1959 C CA . LYS A 1 237 ? -18.658 11.353 -1.696 1.00 80.75 237 LYS A CA 1
ATOM 1960 C C . LYS A 1 237 ? -19.885 11.838 -2.474 1.00 80.75 237 LYS A C 1
ATOM 1962 O O . LYS A 1 237 ? -19.814 12.865 -3.146 1.00 80.75 237 LYS A O 1
ATOM 1967 N N . GLU A 1 238 ? -20.974 11.081 -2.432 1.00 77.62 238 GLU A N 1
ATOM 1968 C CA . GLU A 1 238 ? -22.221 11.418 -3.129 1.00 77.62 238 GLU A CA 1
ATOM 1969 C C . GLU A 1 238 ? -23.035 12.513 -2.400 1.00 77.62 238 GLU A C 1
ATOM 1971 O O . GLU A 1 238 ? -23.960 13.076 -2.989 1.00 77.62 238 GLU A O 1
ATOM 1976 N N . ALA A 1 239 ? -22.675 12.832 -1.149 1.00 64.75 239 ALA A N 1
ATOM 1977 C CA . ALA A 1 239 ? -23.296 13.843 -0.283 1.00 64.75 239 ALA A CA 1
ATOM 1978 C C . ALA A 1 239 ? -22.595 15.221 -0.311 1.00 64.75 239 ALA A C 1
ATOM 1980 O O . ALA A 1 239 ? -23.195 16.224 0.141 1.00 64.75 239 ALA A O 1
#

Organism: NCBI:txid1117311

pLDDT: mean 70.11, std 22.73, range [27.72, 96.88]

Radius of gyration: 39.4 Å; chains: 1; bounding box: 110×45×90 Å